Protein AF-A0A5C2HC82-F1 (afdb_monomer_lite)

pLDDT: mean 79.95, std 16.28, range [21.27, 97.19]

Secondary structure (DSSP, 8-state):
--------SS-----B-TTSPBPPHHHHHHHHHHGGGGT--GGGEEEEEE--SSSSEEEEEEESS---SS-EEEEETTEEEEEEEEE----SS------HHHHHHHHHHTT-HHHHHHHHHHEEE-SSBEEE-S-TTS--SS-TTSHHHHHHHHHHHTHHHHHHHHHHTT-B-HHHHHHHSS-HHHHHHHHTT--HHHHHHHHT--HHHHHHHHHH----HHHHHHHHHHHHHHHHHHHHHHHHHHHHHHHHH--

Radius of gyration: 23.59 Å; chains: 1; bounding box: 46×56×66 Å

Sequence (255 aa):
MIQVGKLYNKIPYLVRDKDNNYKDLNYIETVINELSKKGINKKDIINIFSNNRDNLLHFHLVIKSHIPKESLQINFKNELVEFTFEEYKESKTKTKYINSFMFIETFKHLDEESLVNAFEKIIGCNGKNLFISIKKDNLKLFDPSNKQYLYRKTLLEKREIIEDVAQSFDIDTAQLFEDLNPNLIKSVCKDLNSTYKILAFELGYKPDTINKAASTGKISEQLKKAIELYLENLRLKEELKNFNLIKESLQNISV

Foldseek 3Di:
DPDPDDDAPDDDEFWAALVRDTDDSVLVVVVVVVCVVVVADSVQWHDWYYDSPHSAREIETEGADDADPDWDWDQDPNGIYIYHYDYPDPDPDPPPQDWLVLVLVVCVVVVNVLQNVLSVPFWIDRSAEIAGPDDPVPQQCLQLVDVNVSSLVSCVVCVVVVVVVCVVSNYHYPRVVCVSDDLLLVSNCVNVVHDLCVVCVLLVHDSVLSVVCSVVSDDDPVRVVSSVVSSVVVNVVVVVVVVVVVVVVVVVVVD

Organism: NCBI:txid1080223

Structure (mmCIF, N/CA/C/O backbone):
data_AF-A0A5C2HC82-F1
#
_entry.id   AF-A0A5C2HC82-F1
#
loop_
_atom_site.group_PDB
_atom_site.id
_atom_site.type_symbol
_atom_site.label_atom_id
_atom_site.label_alt_id
_atom_site.label_comp_id
_atom_site.label_asym_id
_atom_site.label_entity_id
_atom_site.label_seq_id
_atom_site.pdbx_PDB_ins_code
_atom_site.Cartn_x
_atom_site.Cartn_y
_atom_site.Cartn_z
_atom_site.occupancy
_atom_site.B_iso_or_equiv
_atom_site.auth_seq_id
_atom_site.auth_comp_id
_atom_site.auth_asym_id
_atom_site.auth_atom_id
_atom_site.pdbx_PDB_model_num
ATOM 1 N N . MET A 1 1 ? -14.060 -21.509 12.625 1.00 33.88 1 MET A N 1
ATOM 2 C CA . MET A 1 1 ? -13.352 -21.617 13.925 1.00 33.88 1 MET A CA 1
ATOM 3 C C . MET A 1 1 ? -11.893 -21.874 13.586 1.00 33.88 1 MET A C 1
ATOM 5 O O . MET A 1 1 ? -11.642 -22.821 12.867 1.00 33.88 1 MET A O 1
ATOM 9 N N . ILE A 1 2 ? -10.943 -20.998 13.901 1.00 21.27 2 ILE A N 1
ATOM 10 C CA . ILE A 1 2 ? -10.541 -20.664 15.270 1.00 21.27 2 ILE A CA 1
ATOM 11 C C . ILE A 1 2 ? -10.698 -19.164 15.547 1.00 21.27 2 ILE A C 1
ATOM 13 O O . ILE A 1 2 ? -10.104 -18.305 14.908 1.00 21.27 2 ILE A O 1
ATOM 17 N N . GLN A 1 3 ? -11.555 -18.902 16.526 1.00 35.06 3 GLN A N 1
ATOM 18 C CA . GLN A 1 3 ? -11.779 -17.632 17.191 1.00 35.06 3 GLN A CA 1
ATOM 19 C C . GLN A 1 3 ? -10.892 -17.626 18.441 1.00 35.06 3 GLN A C 1
ATOM 21 O O . GLN A 1 3 ? -11.029 -18.526 19.266 1.00 35.06 3 GLN A O 1
ATOM 26 N N . VAL A 1 4 ? -10.021 -16.628 18.598 1.00 23.06 4 VAL A N 1
ATOM 27 C CA . VAL A 1 4 ? -9.306 -16.341 19.856 1.00 23.06 4 VAL A CA 1
ATOM 28 C C . VAL A 1 4 ? -9.150 -14.817 19.939 1.00 23.06 4 VAL A C 1
ATOM 30 O O . VAL A 1 4 ? -8.446 -14.247 19.124 1.00 23.06 4 VAL A O 1
ATOM 33 N N . GLY A 1 5 ? -9.832 -14.055 20.788 1.00 25.98 5 GLY A N 1
ATOM 34 C CA . GLY A 1 5 ? -10.871 -14.371 21.752 1.00 25.98 5 GLY A CA 1
ATOM 35 C C . GLY A 1 5 ? -11.962 -13.291 21.758 1.00 25.98 5 GLY A C 1
ATOM 36 O O . GLY A 1 5 ? -11.834 -12.213 21.183 1.00 25.98 5 GLY A O 1
ATOM 37 N N . LYS A 1 6 ? -13.080 -13.614 22.410 1.00 35.31 6 LYS A N 1
ATOM 38 C CA . LYS A 1 6 ? -14.133 -12.663 22.773 1.00 35.31 6 LYS A CA 1
ATOM 39 C C . LYS A 1 6 ? -13.697 -11.940 24.038 1.00 35.31 6 LYS A C 1
ATOM 41 O O . LYS A 1 6 ? -13.867 -12.488 25.119 1.00 35.31 6 LYS A O 1
ATOM 46 N N . LEU A 1 7 ? -13.182 -10.728 23.907 1.00 35.97 7 LEU A N 1
ATOM 47 C CA . LEU A 1 7 ? -13.359 -9.630 24.857 1.00 35.97 7 LEU A CA 1
ATOM 48 C C . LEU A 1 7 ? -12.857 -8.371 24.148 1.00 35.97 7 LEU A C 1
ATOM 50 O O . LEU A 1 7 ? -11.863 -8.439 23.444 1.00 35.97 7 LEU A O 1
ATOM 54 N N . TYR A 1 8 ? -13.575 -7.264 24.324 1.00 42.12 8 TYR A N 1
ATOM 55 C CA . TYR A 1 8 ? -13.438 -5.992 23.603 1.00 42.12 8 TYR A CA 1
ATOM 56 C C . TYR A 1 8 ? -14.083 -5.993 22.212 1.00 42.12 8 TYR A C 1
ATOM 58 O O . TYR A 1 8 ? -13.488 -6.309 21.184 1.00 42.12 8 TYR A O 1
ATOM 66 N N . ASN A 1 9 ? -15.349 -5.577 22.171 1.00 40.50 9 ASN A N 1
ATOM 67 C CA . ASN A 1 9 ? -15.915 -5.035 20.945 1.00 40.50 9 ASN A CA 1
ATOM 68 C C . ASN A 1 9 ? -15.074 -3.809 20.546 1.00 40.50 9 ASN A C 1
ATOM 70 O O . ASN A 1 9 ? -15.306 -2.739 21.099 1.00 40.50 9 ASN A O 1
ATOM 74 N N . LYS A 1 10 ? -14.177 -3.992 19.564 1.00 43.94 10 LYS A N 1
ATOM 75 C CA . LYS A 1 10 ? -13.363 -3.012 18.809 1.00 43.94 10 LYS A CA 1
ATOM 76 C C . LYS A 1 10 ? -11.850 -2.970 19.134 1.00 43.94 10 LYS A C 1
ATOM 78 O O . LYS A 1 10 ? -11.422 -2.376 20.115 1.00 43.94 10 LYS A O 1
ATOM 83 N N . ILE A 1 11 ? -11.105 -3.433 18.117 1.00 46.97 11 ILE A N 1
ATOM 84 C CA . ILE A 1 11 ? -9.723 -3.117 17.688 1.00 46.97 11 ILE A CA 1
ATOM 85 C C . ILE A 1 11 ? -8.583 -3.940 18.333 1.00 46.97 11 ILE A C 1
ATOM 87 O O . ILE A 1 11 ? -8.491 -3.999 19.555 1.00 46.97 11 ILE A O 1
ATOM 91 N N . PRO A 1 12 ? -7.665 -4.516 17.520 1.00 44.47 12 PRO A N 1
ATOM 92 C CA . PRO A 1 12 ? -6.391 -5.049 17.997 1.00 44.47 12 PRO A CA 1
ATOM 93 C C . PRO A 1 12 ? -5.450 -3.911 18.413 1.00 44.47 12 PRO A C 1
ATOM 95 O O . PRO A 1 12 ? -5.123 -3.020 17.627 1.00 44.47 12 PRO A O 1
ATOM 98 N N . TYR A 1 13 ? -5.002 -3.943 19.661 1.00 54.50 13 TYR A N 1
ATOM 99 C CA . TYR A 1 13 ? -4.056 -2.975 20.203 1.00 54.50 13 TYR A CA 1
ATOM 100 C C . TYR A 1 13 ? -2.661 -3.257 19.631 1.00 54.50 13 TYR A C 1
ATOM 102 O O . TYR A 1 13 ? -2.105 -4.327 19.849 1.00 54.50 13 TYR A O 1
ATOM 110 N N . LEU A 1 14 ? -2.090 -2.311 18.882 1.00 54.22 14 LEU A N 1
ATOM 111 C CA . LEU A 1 14 ? -0.688 -2.355 18.460 1.00 54.22 14 LEU A CA 1
ATOM 112 C C . LEU A 1 14 ? 0.106 -1.397 19.345 1.00 54.22 14 LEU A C 1
ATOM 114 O O . LEU A 1 14 ? 0.035 -0.183 19.162 1.00 54.22 14 LEU A O 1
ATOM 118 N N . VAL A 1 15 ? 0.834 -1.932 20.321 1.00 60.47 15 VAL A N 1
ATOM 119 C CA . VAL A 1 15 ? 1.592 -1.143 21.306 1.00 60.47 15 VAL A CA 1
ATOM 120 C C . VAL A 1 15 ? 3.073 -1.340 21.042 1.00 60.47 15 VAL A C 1
ATOM 122 O O . VAL A 1 15 ? 3.492 -2.469 20.791 1.00 60.47 15 VAL A O 1
ATOM 125 N N . ARG A 1 16 ? 3.860 -0.265 21.086 1.00 58.69 16 ARG A N 1
ATOM 126 C CA . ARG A 1 16 ? 5.316 -0.333 20.946 1.00 58.69 16 ARG A CA 1
ATOM 127 C C . ARG A 1 16 ? 6.010 -0.192 22.294 1.00 58.69 16 ARG A C 1
ATOM 129 O O . ARG A 1 16 ? 5.509 0.502 23.173 1.00 58.69 16 ARG A O 1
ATOM 136 N N . ASP A 1 17 ? 7.154 -0.846 22.448 1.00 61.53 17 ASP A N 1
ATOM 137 C CA . ASP A 1 17 ? 8.069 -0.567 23.554 1.00 61.53 17 ASP A CA 1
ATOM 138 C C . ASP A 1 17 ? 8.952 0.659 23.295 1.00 61.53 17 ASP A C 1
ATOM 140 O O . ASP A 1 17 ? 8.901 1.291 22.237 1.00 61.53 17 ASP A O 1
ATOM 144 N N . LYS A 1 18 ? 9.788 0.976 24.290 1.00 60.38 18 LYS A N 1
ATOM 145 C CA . LYS A 1 18 ? 10.809 2.031 24.236 1.00 60.38 18 LYS A CA 1
ATOM 146 C C . LYS A 1 18 ? 11.771 1.896 23.049 1.00 60.38 18 LYS A C 1
ATOM 148 O O . LYS A 1 18 ? 12.330 2.895 22.605 1.00 60.38 18 LYS A O 1
ATOM 153 N N . ASP A 1 19 ? 11.928 0.682 22.525 1.00 63.81 19 ASP A N 1
ATOM 154 C CA . ASP A 1 19 ? 12.799 0.348 21.400 1.00 63.81 19 ASP A CA 1
ATOM 155 C C . ASP A 1 19 ? 12.021 0.343 20.064 1.00 63.81 19 ASP A C 1
ATOM 157 O O . ASP A 1 19 ? 12.553 -0.043 19.025 1.00 63.81 19 ASP A O 1
ATOM 161 N N . ASN A 1 20 ? 10.770 0.829 20.070 1.00 60.12 20 ASN A N 1
ATOM 162 C CA . ASN A 1 20 ? 9.842 0.899 18.940 1.00 60.12 20 ASN A CA 1
ATOM 163 C C . ASN A 1 20 ? 9.379 -0.457 18.372 1.00 60.12 20 ASN A C 1
ATOM 165 O O . ASN A 1 20 ? 8.783 -0.491 17.288 1.00 60.12 20 ASN A O 1
ATOM 169 N N . ASN A 1 21 ? 9.573 -1.561 19.096 1.00 63.22 21 ASN A N 1
ATOM 170 C CA . ASN A 1 21 ? 9.100 -2.880 18.682 1.00 63.22 21 ASN A CA 1
ATOM 171 C C . ASN A 1 21 ? 7.654 -3.101 19.118 1.00 63.22 21 ASN A C 1
ATOM 173 O O . ASN A 1 21 ? 7.274 -2.775 20.241 1.00 63.22 21 ASN A O 1
ATOM 177 N N . TYR A 1 22 ? 6.841 -3.684 18.238 1.00 64.31 22 TYR A N 1
ATOM 178 C CA . TYR A 1 22 ? 5.470 -4.047 18.581 1.00 64.31 22 TYR A CA 1
ATOM 179 C C . TYR A 1 22 ? 5.442 -5.197 19.589 1.00 64.31 22 TYR A C 1
ATOM 181 O O . TYR A 1 22 ? 6.088 -6.225 19.385 1.00 64.31 22 TYR A O 1
ATOM 189 N N . LYS A 1 23 ? 4.643 -5.040 20.644 1.00 71.25 23 LYS A N 1
ATOM 190 C CA . LYS A 1 23 ? 4.310 -6.121 21.568 1.00 71.25 23 LYS A CA 1
ATOM 191 C C . LYS A 1 23 ? 3.246 -7.025 20.960 1.00 71.25 23 LYS A C 1
ATOM 193 O O . LYS A 1 23 ? 2.313 -6.557 20.306 1.00 71.25 23 LYS A O 1
ATOM 198 N N . ASP A 1 24 ? 3.394 -8.323 21.189 1.00 70.62 24 ASP A N 1
ATOM 199 C CA . ASP A 1 24 ? 2.404 -9.308 20.779 1.00 70.62 24 ASP A CA 1
ATOM 200 C C . ASP A 1 24 ? 1.104 -9.189 21.597 1.00 70.62 24 ASP A C 1
ATOM 202 O O . ASP A 1 24 ? 1.057 -8.590 22.676 1.00 70.62 24 ASP A O 1
ATOM 206 N N . LEU A 1 25 ? 0.026 -9.776 21.074 1.00 64.50 25 LEU A N 1
ATOM 207 C CA . LEU A 1 25 ? -1.294 -9.716 21.703 1.00 64.50 25 LEU A CA 1
ATOM 208 C C . LEU A 1 25 ? -1.318 -10.375 23.087 1.00 64.50 25 LEU A C 1
ATOM 210 O O . LEU A 1 25 ? -1.969 -9.847 23.983 1.00 64.50 25 LEU A O 1
ATOM 214 N N . ASN A 1 26 ? -0.583 -11.473 23.296 1.00 72.69 26 ASN A N 1
ATOM 215 C CA . ASN A 1 26 ? -0.555 -12.161 24.591 1.00 72.69 26 ASN A CA 1
ATOM 216 C C . ASN A 1 26 ? 0.089 -11.275 25.662 1.00 72.69 26 ASN A C 1
ATOM 218 O O . ASN A 1 26 ? -0.387 -11.225 26.799 1.00 72.69 26 ASN A O 1
ATOM 222 N N . TYR A 1 27 ? 1.156 -10.554 25.310 1.00 79.81 27 TYR A N 1
ATOM 223 C CA . TYR A 1 27 ? 1.774 -9.562 26.180 1.00 79.81 27 TYR A CA 1
ATOM 224 C C . TYR A 1 27 ? 0.752 -8.499 26.581 1.00 79.81 27 TYR A C 1
ATOM 226 O O . TYR A 1 27 ? 0.559 -8.256 27.773 1.00 79.81 27 TYR A O 1
ATOM 234 N N . ILE A 1 28 ? 0.064 -7.910 25.599 1.00 75.81 28 ILE A N 1
ATOM 235 C CA . ILE A 1 28 ? -0.913 -6.845 25.840 1.00 75.81 28 ILE A CA 1
ATOM 236 C C . ILE A 1 28 ? -2.064 -7.355 26.711 1.00 75.81 28 ILE A C 1
ATOM 238 O O . ILE A 1 28 ? -2.411 -6.717 27.699 1.00 75.81 28 ILE A O 1
ATOM 242 N N . GLU A 1 29 ? -2.620 -8.528 26.413 1.00 74.06 29 GLU A N 1
ATOM 243 C CA . GLU A 1 29 ? -3.685 -9.124 27.220 1.00 74.06 29 GLU A CA 1
ATOM 244 C C . GLU A 1 29 ? -3.247 -9.378 28.660 1.00 74.06 29 GLU A C 1
ATOM 246 O O . GLU A 1 29 ? -4.001 -9.099 29.592 1.00 74.06 29 GLU A O 1
ATOM 251 N N . THR A 1 30 ? -2.023 -9.869 28.859 1.00 81.50 30 THR A N 1
ATOM 252 C CA . THR A 1 30 ? -1.494 -10.118 30.204 1.00 81.50 30 THR A CA 1
ATOM 253 C C . THR A 1 30 ? -1.350 -8.809 30.973 1.00 81.50 30 THR A C 1
ATOM 255 O O . THR A 1 30 ? -1.802 -8.718 32.111 1.00 81.50 30 THR A O 1
ATOM 258 N N . VAL A 1 31 ? -0.804 -7.775 30.330 1.00 82.88 31 VAL A N 1
ATOM 259 C CA . VAL A 1 31 ? -0.672 -6.425 30.892 1.00 82.88 31 VAL A CA 1
ATOM 260 C C . VAL A 1 31 ? -2.031 -5.828 31.267 1.00 82.88 31 VAL A C 1
ATOM 262 O O . VAL A 1 31 ? -2.182 -5.275 32.353 1.00 82.88 31 VAL A O 1
ATOM 265 N N . ILE A 1 32 ? -3.049 -5.978 30.418 1.00 79.12 32 ILE A N 1
ATOM 266 C CA . ILE A 1 32 ? -4.400 -5.488 30.713 1.00 79.12 32 ILE A CA 1
ATOM 267 C C . ILE A 1 32 ? -5.070 -6.302 31.827 1.00 79.12 32 ILE A C 1
ATOM 269 O O . ILE A 1 32 ? -5.773 -5.735 32.662 1.00 79.12 32 ILE A O 1
ATOM 273 N N . ASN A 1 33 ? -4.833 -7.612 31.905 1.00 81.75 33 ASN A N 1
ATOM 274 C CA . ASN A 1 33 ? -5.352 -8.436 33.000 1.00 81.75 33 ASN A CA 1
ATOM 275 C C . ASN A 1 33 ? -4.736 -8.043 34.359 1.00 81.75 33 ASN A C 1
ATOM 277 O O . ASN A 1 33 ? -5.417 -8.122 35.382 1.00 81.75 33 ASN A O 1
ATOM 281 N N . GLU A 1 34 ? -3.492 -7.550 34.389 1.00 84.00 34 GLU A N 1
ATOM 282 C CA . GLU A 1 34 ? -2.869 -7.025 35.613 1.00 84.00 34 GLU A CA 1
ATOM 283 C C . GLU A 1 34 ? -3.609 -5.800 36.181 1.00 84.00 34 GLU A C 1
ATOM 285 O O . GLU A 1 34 ? -3.607 -5.593 37.396 1.00 84.00 34 GLU A O 1
ATOM 290 N N . LEU A 1 35 ? -4.331 -5.033 35.352 1.00 79.81 35 LEU A N 1
ATOM 291 C CA . LEU A 1 35 ? -5.141 -3.898 35.816 1.00 79.81 35 LEU A CA 1
ATOM 292 C C . LEU A 1 35 ? -6.277 -4.313 36.755 1.00 79.81 35 LEU A C 1
ATOM 294 O O . LEU A 1 35 ? -6.675 -3.531 37.621 1.00 79.81 35 LEU A O 1
ATOM 298 N N . SER A 1 36 ? -6.750 -5.559 36.659 1.00 79.19 36 SER A N 1
ATOM 299 C CA . SER A 1 36 ? -7.745 -6.087 37.600 1.00 79.19 36 SER A CA 1
ATOM 300 C C . SER A 1 36 ? -7.208 -6.125 39.034 1.00 79.19 36 SER A C 1
ATOM 302 O O . SER A 1 36 ? -7.962 -5.877 39.972 1.00 79.19 36 SER A O 1
ATOM 304 N N . LYS A 1 37 ? -5.891 -6.310 39.229 1.00 81.69 37 LYS A N 1
ATOM 305 C CA . LYS A 1 37 ? -5.251 -6.222 40.558 1.00 81.69 37 LYS A CA 1
ATOM 306 C C . LYS A 1 37 ? -5.221 -4.795 41.113 1.00 81.69 37 LYS A C 1
ATOM 308 O O . LYS A 1 37 ? -5.010 -4.605 42.306 1.00 81.69 37 LYS A O 1
ATOM 313 N N . LYS A 1 38 ? -5.414 -3.791 40.255 1.00 78.44 38 LYS A N 1
ATOM 314 C CA . LYS A 1 38 ? -5.475 -2.365 40.602 1.00 78.44 38 LYS A CA 1
ATOM 315 C C . LYS A 1 38 ? -6.916 -1.849 40.699 1.00 78.44 38 LYS A C 1
ATOM 317 O O . LYS A 1 38 ? -7.122 -0.645 40.783 1.00 78.44 38 LYS A O 1
ATOM 322 N N . GLY A 1 39 ? -7.903 -2.751 40.711 1.00 78.19 39 GLY A N 1
ATOM 323 C CA . GLY A 1 39 ? -9.318 -2.415 40.875 1.00 78.19 39 GLY A CA 1
ATOM 324 C C . GLY A 1 39 ? -10.036 -2.002 39.588 1.00 78.19 39 GLY A C 1
ATOM 325 O O . GLY A 1 39 ? -11.201 -1.623 39.651 1.00 78.19 39 GLY A O 1
ATOM 326 N N . ILE A 1 40 ? -9.382 -2.095 38.426 1.00 80.44 40 ILE A N 1
ATOM 327 C CA . ILE A 1 40 ? -9.999 -1.795 37.129 1.00 80.44 40 ILE A CA 1
ATOM 328 C C . ILE A 1 40 ? -10.499 -3.105 36.527 1.00 80.44 40 ILE A C 1
A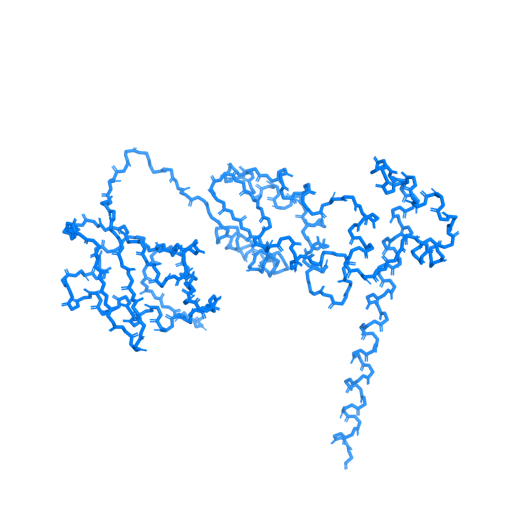TOM 330 O O . ILE A 1 40 ? -9.719 -3.926 36.034 1.00 80.44 40 ILE A O 1
ATOM 334 N N . ASN A 1 41 ? -11.814 -3.318 36.570 1.00 78.88 41 ASN A N 1
ATOM 335 C CA . ASN A 1 41 ? -12.395 -4.534 36.021 1.00 78.88 41 ASN A CA 1
ATOM 336 C C . ASN A 1 41 ? -12.434 -4.479 34.499 1.00 78.88 41 ASN A C 1
ATOM 338 O O . ASN A 1 41 ? -12.843 -3.496 33.884 1.00 78.88 41 ASN A O 1
ATOM 342 N N . LYS A 1 42 ? -12.137 -5.622 33.880 1.00 70.06 42 LYS A N 1
ATOM 343 C CA . LYS A 1 42 ? -12.186 -5.800 32.426 1.00 70.06 42 LYS A CA 1
ATOM 344 C C . LYS A 1 42 ? -13.526 -5.396 31.794 1.00 70.06 42 LYS A C 1
ATOM 346 O O . LYS A 1 42 ? -13.552 -4.938 30.659 1.00 70.06 42 LYS A O 1
ATOM 351 N N . LYS A 1 43 ? -14.632 -5.574 32.524 1.00 74.00 43 LYS A N 1
ATOM 352 C CA . LYS A 1 43 ? -15.999 -5.252 32.072 1.00 74.00 43 LYS A CA 1
ATOM 353 C C . LYS A 1 43 ? -16.260 -3.749 31.952 1.00 74.00 43 LYS A C 1
ATOM 355 O O . LYS A 1 43 ? -17.155 -3.355 31.206 1.00 74.00 43 LYS A O 1
ATOM 360 N N . ASP A 1 44 ? -15.479 -2.945 32.666 1.00 76.56 44 ASP A N 1
ATOM 361 C CA . ASP A 1 44 ? -15.638 -1.496 32.711 1.00 76.56 44 ASP A CA 1
ATOM 362 C C . ASP A 1 44 ? -14.824 -0.812 31.607 1.00 76.56 44 ASP A C 1
ATOM 364 O O . ASP A 1 44 ? -15.088 0.343 31.291 1.00 76.56 44 ASP A O 1
ATOM 368 N N . ILE A 1 45 ? -13.885 -1.526 30.977 1.00 76.00 45 ILE A N 1
ATOM 369 C CA . ILE A 1 45 ? -13.064 -1.036 29.867 1.00 76.00 45 ILE A CA 1
ATOM 370 C C . ILE A 1 45 ? -13.853 -1.107 28.557 1.00 76.00 45 ILE A C 1
ATOM 372 O O . ILE A 1 45 ? -14.279 -2.177 28.118 1.00 76.00 45 ILE A O 1
ATOM 376 N N . ILE A 1 46 ? -14.020 0.050 27.921 1.00 70.75 46 ILE A N 1
ATOM 377 C CA . ILE A 1 46 ? -14.761 0.233 26.669 1.00 70.75 46 ILE A CA 1
ATOM 378 C C . ILE A 1 46 ? -13.833 0.269 25.475 1.00 70.75 46 ILE A C 1
ATOM 380 O O . ILE A 1 46 ? -14.053 -0.474 24.525 1.00 70.75 46 ILE A O 1
ATOM 384 N N . ASN A 1 47 ? -12.794 1.097 25.542 1.00 68.56 47 ASN A N 1
ATOM 385 C CA . ASN A 1 47 ? -11.765 1.175 24.515 1.00 68.56 47 ASN A CA 1
ATOM 386 C C . ASN A 1 47 ? -10.389 1.180 25.177 1.00 68.56 47 ASN A C 1
ATOM 388 O O . ASN A 1 47 ? -10.234 1.648 26.304 1.00 68.56 47 ASN A O 1
ATOM 392 N N . ILE A 1 48 ? -9.395 0.698 24.443 1.00 68.75 48 ILE A N 1
ATOM 393 C CA . ILE A 1 48 ? -7.982 0.809 24.796 1.00 68.75 48 ILE A CA 1
ATOM 394 C C . ILE A 1 48 ? -7.302 1.385 23.556 1.00 68.75 48 ILE A C 1
ATOM 396 O O . ILE A 1 48 ? -7.529 0.932 22.434 1.00 68.75 48 ILE A O 1
ATOM 400 N N . PHE A 1 49 ? -6.491 2.408 23.744 1.00 67.69 49 PHE A N 1
ATOM 401 C CA . PHE A 1 49 ? -5.684 3.015 22.703 1.00 67.69 49 PHE A CA 1
ATOM 402 C C . PHE A 1 49 ? -4.222 2.911 23.108 1.00 67.69 49 PHE A C 1
ATOM 404 O O . PHE A 1 49 ? -3.897 2.914 24.292 1.00 67.69 49 PHE A O 1
ATOM 411 N N . SER A 1 50 ? -3.334 2.826 22.128 1.00 65.12 50 SER A N 1
ATOM 412 C CA . SER A 1 50 ? -1.900 2.975 22.346 1.00 65.12 50 SER A CA 1
ATOM 413 C C . SER A 1 50 ? -1.454 4.301 21.746 1.00 65.12 50 SER A C 1
ATOM 415 O O . SER A 1 50 ? -1.801 4.633 20.608 1.00 65.12 50 SER A O 1
ATOM 417 N N . ASN A 1 51 ? -0.699 5.084 22.514 1.00 53.22 51 ASN A N 1
ATOM 418 C CA . ASN A 1 51 ? -0.070 6.285 21.983 1.00 53.22 51 ASN A CA 1
ATOM 419 C C . ASN A 1 51 ? 1.355 5.936 21.548 1.00 53.22 51 ASN A C 1
ATOM 421 O O . ASN A 1 51 ? 2.210 5.655 22.376 1.00 53.22 51 ASN A O 1
ATOM 425 N N . ASN A 1 52 ? 1.606 5.951 20.239 1.00 51.34 52 ASN A N 1
ATOM 426 C CA . ASN A 1 52 ? 2.913 5.627 19.656 1.00 51.34 52 ASN A CA 1
ATOM 427 C C . ASN A 1 52 ? 3.848 6.853 19.541 1.00 51.34 52 ASN A C 1
ATOM 429 O O . ASN A 1 52 ? 4.788 6.812 18.744 1.00 51.34 52 ASN A O 1
ATOM 433 N N . ARG A 1 53 ? 3.547 7.977 20.214 1.00 41.75 53 ARG A N 1
ATOM 434 C CA . ARG A 1 53 ? 4.299 9.238 20.048 1.00 41.75 53 ARG A CA 1
ATOM 435 C C . ARG A 1 53 ? 5.484 9.418 20.988 1.00 41.75 53 ARG A C 1
ATOM 437 O O . ARG A 1 53 ? 6.411 10.121 20.603 1.00 41.75 53 ARG A O 1
ATOM 444 N N . ASP A 1 54 ? 5.497 8.749 22.129 1.00 45.47 54 ASP A N 1
ATOM 445 C CA . ASP A 1 54 ? 6.552 8.883 23.130 1.00 45.47 54 ASP A CA 1
ATOM 446 C C . ASP A 1 54 ? 7.211 7.509 23.305 1.00 45.47 54 ASP A C 1
ATOM 448 O O . ASP A 1 54 ? 6.527 6.497 23.189 1.00 45.47 54 ASP A O 1
ATOM 452 N N . ASN A 1 55 ? 8.531 7.431 23.517 1.00 50.41 55 ASN A N 1
ATOM 453 C CA . ASN A 1 55 ? 9.297 6.173 23.655 1.00 50.41 55 ASN A CA 1
ATOM 454 C C . ASN A 1 55 ? 8.959 5.404 24.963 1.00 50.41 55 ASN A C 1
ATOM 456 O O . ASN A 1 55 ? 9.846 4.923 25.669 1.00 50.41 55 ASN A O 1
ATOM 460 N N . LEU A 1 56 ? 7.679 5.332 25.321 1.00 57.88 56 LEU A N 1
ATOM 461 C CA . LEU A 1 56 ? 7.111 4.780 26.539 1.00 57.88 56 LEU A CA 1
ATOM 462 C C . LEU A 1 56 ? 5.956 3.847 26.167 1.00 57.88 56 LEU A C 1
ATOM 464 O O . LEU A 1 56 ? 5.160 4.130 25.273 1.00 57.88 56 LEU A O 1
ATOM 468 N N . LEU A 1 57 ? 5.859 2.724 26.876 1.00 68.44 57 LEU A N 1
ATOM 469 C CA . LEU A 1 57 ? 4.804 1.741 26.670 1.00 68.44 57 LEU A CA 1
ATOM 470 C C . LEU A 1 57 ? 3.514 2.279 27.310 1.00 68.44 57 LEU A C 1
ATOM 472 O O . LEU A 1 57 ? 3.289 2.116 28.508 1.00 68.44 57 LEU A O 1
ATOM 476 N N . HIS A 1 58 ? 2.710 2.983 26.511 1.00 73.69 58 HIS A N 1
ATOM 477 C CA . HIS A 1 58 ? 1.575 3.772 26.989 1.00 73.69 58 HIS A CA 1
ATOM 478 C C . HIS A 1 58 ? 0.233 3.252 26.466 1.00 73.69 58 HIS A C 1
ATOM 480 O O . HIS A 1 58 ? 0.019 3.113 25.256 1.00 73.69 58 HIS A O 1
ATOM 486 N N . PHE A 1 59 ? -0.705 3.061 27.390 1.00 77.69 59 PHE A N 1
ATOM 487 C CA . PHE A 1 59 ? -2.097 2.724 27.128 1.00 77.69 59 PHE A CA 1
ATOM 488 C C . PHE A 1 59 ? -3.020 3.854 27.581 1.00 77.69 59 PHE A C 1
ATOM 490 O O . PHE A 1 59 ? -2.888 4.389 28.675 1.00 77.69 59 PHE A O 1
ATOM 497 N N . HIS A 1 60 ? -4.021 4.164 26.772 1.00 75.38 60 HIS A N 1
ATOM 498 C CA . HIS A 1 60 ? -5.099 5.072 27.127 1.00 75.38 60 HIS A CA 1
ATOM 499 C C . HIS A 1 60 ? -6.417 4.297 27.152 1.00 75.38 60 HIS A C 1
ATOM 501 O O . HIS A 1 60 ? -6.826 3.737 26.135 1.00 75.38 60 HIS A O 1
ATOM 507 N N . LEU A 1 61 ? -7.061 4.203 28.315 1.00 78.00 61 LEU A N 1
ATOM 508 C CA . LEU A 1 61 ? -8.272 3.409 28.521 1.00 78.00 61 LEU A CA 1
ATOM 509 C C . LEU A 1 61 ? -9.497 4.311 28.641 1.00 78.00 61 LEU A C 1
ATOM 511 O O . LEU A 1 61 ? -9.524 5.215 29.469 1.00 78.00 61 LEU A O 1
ATOM 515 N N . VAL A 1 62 ? -10.556 3.991 27.905 1.00 75.06 62 VAL A N 1
ATOM 516 C CA . VAL A 1 62 ? -11.878 4.595 28.107 1.00 75.06 62 VAL A CA 1
ATOM 517 C C . VAL A 1 62 ? -12.698 3.654 28.975 1.00 75.06 62 VAL A C 1
ATOM 519 O O . VAL A 1 62 ? -12.917 2.507 28.575 1.00 75.06 62 VAL A O 1
ATOM 522 N N . ILE A 1 63 ? -13.155 4.112 30.142 1.00 79.31 63 ILE A N 1
ATOM 523 C CA . ILE A 1 63 ? -13.814 3.266 31.148 1.00 79.31 63 ILE A CA 1
ATOM 524 C C . ILE A 1 63 ? -15.193 3.798 31.565 1.00 79.31 63 ILE A C 1
ATOM 526 O O . ILE A 1 63 ? -15.410 5.003 31.652 1.00 79.31 63 ILE A O 1
ATOM 530 N N . LYS A 1 64 ? -16.146 2.895 31.828 1.00 74.00 64 LYS A N 1
ATOM 531 C CA . LYS A 1 64 ? -17.538 3.216 32.209 1.00 74.00 64 LYS A CA 1
ATOM 532 C C . LYS A 1 64 ? -17.700 3.774 33.619 1.00 74.00 64 LYS A C 1
ATOM 534 O O . LYS A 1 64 ? -18.647 4.512 33.864 1.00 74.00 64 LYS A O 1
ATOM 539 N N . SER A 1 65 ? -16.842 3.378 34.553 1.00 67.94 65 SER A N 1
ATOM 540 C CA . SER A 1 65 ? -17.001 3.706 35.971 1.00 67.94 65 SER A CA 1
ATOM 541 C C . SER A 1 65 ? -15.680 3.578 36.728 1.00 67.94 65 SER A C 1
ATOM 543 O O . SER A 1 65 ? -14.856 2.743 36.372 1.00 67.94 65 SER A O 1
ATOM 545 N N . HIS A 1 66 ? -15.519 4.375 37.795 1.00 67.25 66 HIS A N 1
ATOM 546 C CA . HIS A 1 66 ? -14.348 4.393 38.691 1.00 67.25 66 HIS A CA 1
ATOM 547 C C . HIS A 1 66 ? -13.018 4.737 38.000 1.00 67.25 66 HIS A C 1
ATOM 549 O O . HIS A 1 66 ? -12.125 3.905 37.859 1.00 67.25 66 HIS A O 1
ATOM 555 N N . ILE A 1 67 ? -12.871 6.004 37.608 1.00 69.19 67 ILE A N 1
ATOM 556 C CA . ILE A 1 67 ? -11.626 6.516 37.029 1.00 69.19 67 ILE A CA 1
ATOM 557 C C . ILE A 1 67 ? -10.591 6.751 38.129 1.00 69.19 67 ILE A C 1
ATOM 559 O O . ILE A 1 67 ? -10.872 7.495 39.076 1.00 69.19 67 ILE A O 1
ATOM 563 N N . PRO A 1 68 ? -9.385 6.173 38.011 1.00 72.06 68 PRO A N 1
ATOM 564 C CA . PRO A 1 68 ? -8.251 6.610 38.807 1.00 72.06 68 PRO A CA 1
ATOM 565 C C . PRO A 1 68 ? -7.990 8.099 38.551 1.00 72.06 68 PRO A C 1
ATOM 567 O O . PRO A 1 68 ? -7.886 8.525 37.405 1.00 72.06 68 PRO A O 1
ATOM 570 N N . LYS A 1 69 ? -7.882 8.901 39.617 1.00 65.69 69 LYS A N 1
ATOM 571 C CA . LYS A 1 69 ? -7.648 10.355 39.505 1.00 65.69 69 LYS A CA 1
ATOM 572 C C . LYS A 1 69 ? -6.305 10.706 38.855 1.00 65.69 69 LYS A C 1
ATOM 574 O O . LYS A 1 69 ? -6.124 11.836 38.418 1.00 65.69 69 LYS A O 1
ATOM 579 N N . GLU A 1 70 ? -5.387 9.749 38.811 1.00 74.94 70 GLU A N 1
ATOM 580 C CA . GLU A 1 70 ? -4.030 9.896 38.299 1.00 74.94 70 GLU A CA 1
ATOM 581 C C . GLU A 1 70 ? -3.721 8.777 37.300 1.00 74.94 70 GLU A C 1
ATOM 583 O O . GLU A 1 70 ? -4.346 7.711 37.317 1.00 74.94 70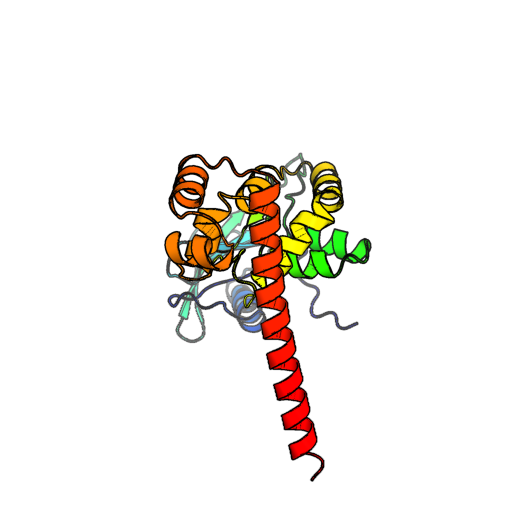 GLU A O 1
ATOM 588 N N . SER A 1 71 ? -2.736 9.020 36.434 1.00 78.56 71 SER A N 1
ATOM 589 C CA . SER A 1 71 ? -2.149 7.987 35.584 1.00 78.56 71 SER A CA 1
ATOM 590 C C . SER A 1 71 ? -1.623 6.837 36.440 1.00 78.56 71 SER A C 1
ATOM 592 O O . SER A 1 71 ? -0.966 7.053 37.459 1.00 78.56 71 SER A O 1
ATOM 594 N N . LEU A 1 72 ? -1.872 5.606 36.009 1.00 82.69 72 LEU A N 1
ATOM 595 C CA . LEU A 1 72 ? -1.390 4.416 36.694 1.00 82.69 72 LEU A CA 1
ATOM 596 C C . LEU A 1 72 ? -0.125 3.924 36.001 1.00 82.69 72 LEU A C 1
ATOM 598 O O . LEU A 1 72 ? -0.121 3.714 34.795 1.00 82.69 72 LEU A O 1
ATOM 602 N N . GLN A 1 73 ? 0.924 3.667 36.771 1.00 83.00 73 GLN A N 1
ATOM 603 C CA . GLN A 1 73 ? 2.126 3.020 36.265 1.00 83.00 73 GLN A CA 1
ATOM 604 C C . GLN A 1 73 ? 2.269 1.634 36.886 1.00 83.00 73 GLN A C 1
ATOM 606 O O . GLN A 1 73 ? 2.131 1.462 38.102 1.00 83.00 73 GLN A O 1
ATOM 611 N N . ILE A 1 74 ? 2.542 0.634 36.051 1.00 85.19 74 ILE A N 1
ATOM 612 C CA . ILE A 1 74 ? 2.891 -0.713 36.502 1.00 85.19 74 ILE A CA 1
ATOM 613 C C . ILE A 1 74 ? 4.252 -1.090 35.933 1.00 85.19 74 ILE A C 1
ATOM 615 O O . ILE A 1 74 ? 4.583 -0.757 34.799 1.00 85.19 74 ILE A O 1
ATOM 619 N N . ASN A 1 75 ? 5.035 -1.815 36.722 1.00 83.00 75 ASN A N 1
ATOM 620 C CA . ASN A 1 75 ? 6.226 -2.473 36.217 1.00 83.00 75 ASN A CA 1
ATOM 621 C C . ASN A 1 75 ? 5.839 -3.895 35.803 1.00 83.00 75 ASN A C 1
ATOM 623 O O . ASN A 1 75 ? 5.453 -4.702 36.651 1.00 83.00 75 ASN A O 1
ATOM 627 N N . PHE A 1 76 ? 5.905 -4.185 34.508 1.00 82.19 76 PHE A N 1
ATOM 628 C CA . PHE A 1 76 ? 5.593 -5.496 33.957 1.00 82.19 76 PHE A CA 1
ATOM 629 C C . PHE A 1 76 ? 6.797 -6.019 33.180 1.00 82.19 76 PHE A C 1
ATOM 631 O O . PHE A 1 76 ? 7.242 -5.394 32.224 1.00 82.19 76 PHE A O 1
ATOM 638 N N . LYS A 1 77 ? 7.345 -7.168 33.597 1.00 82.75 77 LYS A N 1
ATOM 639 C CA . LYS A 1 77 ? 8.540 -7.785 32.983 1.00 82.75 77 LYS A CA 1
ATOM 640 C C . LYS A 1 77 ? 9.723 -6.807 32.806 1.00 82.75 77 LYS A C 1
ATOM 642 O O . LYS A 1 77 ? 10.411 -6.853 31.793 1.00 82.75 77 LYS A O 1
ATOM 647 N N . ASN A 1 78 ? 9.975 -5.957 33.806 1.00 80.12 78 ASN A N 1
ATOM 648 C CA . ASN A 1 78 ? 11.012 -4.911 33.812 1.00 80.12 78 ASN A CA 1
ATOM 649 C C . ASN A 1 78 ? 10.778 -3.755 32.823 1.00 80.12 78 ASN A C 1
ATOM 651 O O . ASN A 1 78 ? 11.701 -2.991 32.536 1.00 80.12 78 ASN A O 1
ATOM 655 N N . GLU A 1 79 ? 9.554 -3.598 32.325 1.00 79.56 79 GLU A N 1
ATOM 656 C CA . GLU A 1 79 ? 9.134 -2.457 31.521 1.00 79.56 79 GLU A CA 1
ATOM 657 C C . GLU A 1 79 ? 8.142 -1.611 32.318 1.00 79.56 79 GLU A C 1
ATOM 659 O O . GLU A 1 79 ? 7.208 -2.127 32.936 1.00 79.56 79 GLU A O 1
ATOM 664 N N . LEU A 1 80 ? 8.356 -0.295 32.314 1.00 80.00 80 LEU A N 1
ATOM 665 C CA . LEU A 1 80 ? 7.401 0.643 32.882 1.00 80.00 80 LEU A CA 1
ATOM 666 C C . LEU A 1 80 ? 6.271 0.843 31.874 1.00 80.00 80 LEU A C 1
ATOM 668 O O . LEU A 1 80 ? 6.501 1.321 30.763 1.00 80.00 80 LEU A O 1
ATOM 672 N N . VAL A 1 81 ? 5.068 0.461 32.279 1.00 82.56 81 VAL A N 1
ATOM 673 C CA . VAL A 1 81 ? 3.855 0.594 31.485 1.00 82.56 81 VAL A CA 1
ATOM 674 C C . VAL A 1 81 ? 2.981 1.658 32.120 1.00 82.56 81 VAL A C 1
ATOM 676 O O . VAL A 1 81 ? 2.642 1.567 33.302 1.00 82.56 81 VAL A O 1
ATOM 679 N N . GLU A 1 82 ? 2.614 2.656 31.331 1.00 81.56 82 GLU A N 1
ATOM 680 C CA . GLU A 1 82 ? 1.768 3.756 31.765 1.00 81.56 82 GLU A CA 1
ATOM 681 C C . GLU A 1 82 ? 0.344 3.587 31.238 1.00 81.56 82 GLU A C 1
ATOM 683 O O . GLU A 1 82 ? 0.127 3.232 30.079 1.00 81.56 82 GLU A O 1
ATOM 688 N N . PHE A 1 83 ? -0.624 3.882 32.098 1.00 81.75 83 PHE A N 1
ATOM 689 C CA . PHE A 1 83 ? -2.036 3.936 31.775 1.00 81.75 83 PHE A CA 1
ATOM 690 C C . PHE A 1 83 ? -2.588 5.317 32.074 1.00 81.75 83 PHE A C 1
ATOM 692 O O . PHE A 1 83 ? -2.479 5.819 33.195 1.00 81.75 83 PHE A O 1
ATOM 699 N N . THR A 1 84 ? -3.258 5.892 31.090 1.00 78.94 84 THR A N 1
ATOM 700 C CA . THR A 1 84 ? -4.139 7.042 31.272 1.00 78.94 84 THR A CA 1
ATOM 701 C C . THR A 1 84 ? -5.587 6.618 31.088 1.00 78.94 84 THR A C 1
ATOM 703 O O . THR A 1 84 ? -5.877 5.600 30.457 1.00 78.94 84 THR A O 1
ATOM 706 N N . PHE A 1 85 ? -6.502 7.382 31.677 1.00 76.88 85 PHE A N 1
ATOM 707 C CA . PHE A 1 85 ? -7.911 7.018 31.750 1.00 76.88 85 PHE A CA 1
ATOM 708 C C . PHE A 1 85 ? -8.790 8.166 31.265 1.00 76.88 85 PHE A C 1
ATOM 710 O O . PHE A 1 85 ? -8.540 9.327 31.583 1.00 76.88 85 PHE A O 1
ATOM 717 N N . GLU A 1 86 ? -9.844 7.824 30.536 1.00 77.56 86 GLU A N 1
ATOM 718 C CA . GLU A 1 86 ? -10.912 8.728 30.125 1.00 77.56 86 GLU A CA 1
ATOM 719 C C . GLU A 1 86 ? -12.270 8.150 30.549 1.00 77.56 86 GLU A C 1
ATOM 721 O O . GLU A 1 86 ? -12.515 6.942 30.468 1.00 77.56 86 GLU A O 1
ATOM 726 N N . GLU A 1 87 ? -13.170 9.023 31.008 1.00 76.75 87 GLU A N 1
ATOM 727 C CA . GLU A 1 87 ? -14.553 8.652 31.300 1.00 76.75 87 GLU A CA 1
ATOM 728 C C . GLU A 1 87 ? -15.307 8.336 30.015 1.00 76.75 87 GLU A C 1
ATOM 730 O O . GLU A 1 87 ? -15.376 9.162 29.102 1.00 76.75 87 GLU A O 1
ATOM 735 N N . TYR A 1 88 ? -15.975 7.187 29.970 1.00 69.00 88 TYR A N 1
ATOM 736 C CA . TYR A 1 88 ? -16.956 6.938 28.930 1.00 69.00 88 TYR A CA 1
ATOM 737 C C . TYR A 1 88 ? -18.174 7.846 29.131 1.00 69.00 88 TYR A C 1
ATOM 739 O O . TYR A 1 88 ? -19.088 7.538 29.896 1.00 69.00 88 TYR A O 1
ATOM 747 N N . LYS A 1 89 ? -18.211 8.961 28.402 1.00 65.69 89 LYS A N 1
ATOM 748 C CA . LYS A 1 89 ? -19.402 9.804 28.292 1.00 65.69 89 LYS A CA 1
ATOM 749 C C . LYS A 1 89 ? -20.284 9.252 27.183 1.00 65.69 89 LYS A C 1
ATOM 751 O O . LYS A 1 89 ? -19.908 9.256 26.013 1.00 65.69 89 LYS A O 1
ATOM 756 N N . GLU A 1 90 ? -21.463 8.766 27.554 1.00 49.06 90 GLU A N 1
ATOM 757 C CA . GLU A 1 90 ? -22.452 8.280 26.597 1.00 49.06 90 GLU A CA 1
ATOM 758 C C . GLU A 1 90 ? -22.950 9.473 25.758 1.00 49.06 90 GLU A C 1
ATOM 760 O O . GLU A 1 90 ? -23.753 10.293 26.206 1.00 49.06 90 GLU A O 1
ATOM 765 N N . SER A 1 91 ? -22.406 9.644 24.548 1.00 45.41 91 SER A N 1
ATOM 766 C CA . SER A 1 91 ? -22.851 10.704 23.648 1.00 45.41 91 SER A CA 1
ATOM 767 C C . SER A 1 91 ? -24.267 10.387 23.159 1.00 45.41 91 SER A C 1
ATOM 769 O O . SER A 1 91 ? -24.542 9.301 22.644 1.00 45.41 91 SER A O 1
ATOM 771 N N . LYS A 1 92 ? -25.180 11.363 23.261 1.00 43.78 92 LYS A N 1
ATOM 772 C CA . LYS A 1 92 ? -26.553 11.273 22.716 1.00 43.78 92 LYS A CA 1
ATOM 773 C C . LYS A 1 92 ? -26.601 11.144 21.184 1.00 43.78 92 LYS A C 1
ATOM 775 O O . LYS A 1 92 ? -27.670 10.981 20.609 1.00 43.78 92 LYS A O 1
ATOM 780 N N . THR A 1 93 ? -25.448 11.158 20.526 1.00 40.12 93 THR A N 1
ATOM 781 C CA . THR A 1 93 ? -25.255 10.825 19.118 1.00 40.12 93 THR A CA 1
ATOM 782 C C . THR A 1 93 ? -24.142 9.781 19.028 1.00 40.12 93 THR A C 1
ATOM 784 O O . THR A 1 93 ? -22.963 10.085 19.204 1.00 40.12 93 THR A O 1
ATOM 787 N N . LYS A 1 94 ? -24.499 8.513 18.789 1.00 40.62 94 LYS A N 1
ATOM 788 C CA . LYS A 1 94 ? -23.530 7.462 18.442 1.00 40.62 94 LYS A CA 1
ATOM 789 C C . LYS A 1 94 ? -22.993 7.733 17.033 1.00 40.62 94 LYS A C 1
ATOM 791 O O . LYS A 1 94 ? -23.425 7.096 16.078 1.00 40.62 94 LYS A O 1
ATOM 796 N N . THR A 1 95 ? -22.043 8.646 16.874 1.00 43.66 95 THR A N 1
ATOM 797 C CA . THR A 1 95 ? -21.198 8.643 15.676 1.00 43.66 95 THR A CA 1
ATOM 798 C C . THR A 1 95 ? -20.297 7.417 15.776 1.00 43.66 95 THR A C 1
ATOM 800 O O . THR A 1 95 ? -19.382 7.336 16.594 1.00 43.66 95 THR A O 1
ATOM 803 N N . LYS A 1 96 ? -20.627 6.378 15.004 1.00 52.91 96 LYS A N 1
ATOM 804 C CA . LYS A 1 96 ? -19.830 5.156 14.899 1.00 52.91 96 LYS A CA 1
ATOM 805 C C . LYS A 1 96 ? -18.461 5.562 14.347 1.00 52.91 96 LYS A C 1
ATOM 807 O O . LYS A 1 96 ? -18.350 5.807 13.159 1.00 52.91 96 LYS A O 1
ATOM 812 N N . TYR A 1 97 ? -17.439 5.654 15.200 1.00 60.19 97 TYR A N 1
ATOM 813 C CA . TYR A 1 97 ? -16.067 5.903 14.745 1.00 60.19 97 TYR A CA 1
ATOM 814 C C . TYR A 1 97 ? -15.663 4.794 13.764 1.00 60.19 97 TYR A C 1
ATOM 816 O O . TYR A 1 97 ? -15.557 3.626 14.167 1.00 60.19 97 TYR A O 1
ATOM 824 N N . ILE A 1 98 ? -15.541 5.158 12.486 1.00 65.81 98 ILE A N 1
ATOM 825 C CA . ILE A 1 98 ? -15.159 4.267 11.391 1.00 65.81 98 ILE A CA 1
ATOM 826 C C . ILE A 1 98 ? -13.635 4.134 11.393 1.00 65.81 98 ILE A C 1
ATOM 828 O O . ILE A 1 98 ? -12.911 5.115 11.531 1.00 65.81 98 ILE A O 1
ATOM 832 N N . ASN A 1 99 ? -13.135 2.910 11.269 1.00 74.50 99 ASN A N 1
ATOM 833 C CA . ASN A 1 99 ? -11.706 2.609 11.243 1.00 74.50 99 ASN A CA 1
ATOM 834 C C . ASN A 1 99 ? -11.396 1.605 10.122 1.00 74.50 99 ASN A C 1
ATOM 836 O O . ASN A 1 99 ? -12.307 1.070 9.490 1.00 74.50 99 ASN A O 1
ATOM 840 N N . SER A 1 100 ? -10.113 1.317 9.886 1.00 74.38 100 SER A N 1
ATOM 841 C CA . SER A 1 100 ? -9.690 0.435 8.788 1.00 74.38 100 SER A CA 1
ATOM 842 C C . SER A 1 100 ? -10.187 -1.003 8.953 1.00 74.38 100 SER A C 1
ATOM 844 O O . SER A 1 100 ? -10.417 -1.684 7.959 1.00 74.38 100 SER A O 1
ATOM 846 N N . PHE A 1 101 ? -10.440 -1.454 10.185 1.00 72.00 101 PHE A N 1
ATOM 847 C CA . PHE A 1 101 ? -11.018 -2.773 10.442 1.00 72.00 101 PHE A CA 1
ATOM 848 C C . PHE A 1 101 ? -12.423 -2.917 9.845 1.00 72.00 101 PHE A C 1
ATOM 850 O O . PHE A 1 101 ? -12.757 -3.971 9.319 1.00 72.00 101 PHE A O 1
ATOM 857 N N . MET A 1 102 ? -13.234 -1.854 9.858 1.00 73.81 102 MET A N 1
ATOM 858 C CA . MET A 1 102 ? -14.558 -1.895 9.230 1.00 73.81 102 MET A CA 1
ATOM 859 C C . MET A 1 102 ? -14.480 -2.096 7.712 1.00 73.81 102 MET A C 1
ATOM 861 O O . MET A 1 102 ? -15.309 -2.813 7.157 1.00 73.81 102 MET A O 1
ATOM 865 N N . PHE A 1 103 ? -13.468 -1.525 7.055 1.00 82.56 103 PHE A N 1
ATOM 866 C CA . PHE A 1 103 ? -13.195 -1.777 5.639 1.00 82.56 103 PHE A CA 1
ATOM 867 C C . PHE A 1 103 ? -12.743 -3.219 5.414 1.00 82.56 103 PHE A C 1
ATOM 869 O O . PHE A 1 103 ? -13.293 -3.897 4.556 1.00 82.56 103 PHE A O 1
ATOM 876 N N . ILE A 1 104 ? -11.808 -3.714 6.231 1.00 76.38 104 ILE A N 1
ATOM 877 C CA . ILE A 1 104 ? -11.309 -5.095 6.153 1.00 76.38 104 ILE A CA 1
ATOM 878 C C . ILE A 1 104 ? -12.453 -6.109 6.269 1.00 76.38 104 ILE A C 1
ATOM 880 O O . ILE A 1 104 ? -12.550 -7.008 5.442 1.00 76.38 104 ILE A O 1
ATOM 884 N N . GLU A 1 105 ? -13.343 -5.961 7.253 1.00 76.19 105 GLU A N 1
ATOM 885 C CA . GLU A 1 105 ? -14.489 -6.867 7.404 1.00 76.19 105 GLU A CA 1
ATOM 886 C C . GLU A 1 105 ? -15.466 -6.753 6.232 1.00 76.19 105 GLU A C 1
ATOM 888 O O . GLU A 1 105 ? -15.969 -7.765 5.752 1.00 76.19 105 GLU A O 1
ATOM 893 N N . THR A 1 106 ? -15.690 -5.542 5.717 1.00 79.00 106 THR A N 1
ATOM 894 C CA . THR A 1 106 ? -16.538 -5.347 4.531 1.00 79.00 106 THR A CA 1
ATOM 895 C C . THR A 1 106 ? -15.946 -6.056 3.316 1.00 79.00 106 THR A C 1
ATOM 897 O O . THR A 1 106 ? -16.655 -6.797 2.646 1.00 79.00 106 THR A O 1
ATOM 900 N N . PHE A 1 107 ? -14.642 -5.924 3.070 1.00 88.94 107 PHE A N 1
ATOM 901 C CA . PHE A 1 107 ? -13.978 -6.626 1.973 1.00 88.94 107 PHE A CA 1
ATOM 902 C C . PHE A 1 107 ? -13.969 -8.144 2.170 1.00 88.94 107 PHE A C 1
ATOM 904 O O . PHE A 1 107 ? -14.166 -8.868 1.203 1.00 88.94 107 PHE A O 1
ATOM 911 N N . LYS A 1 108 ? -13.847 -8.651 3.404 1.00 86.88 108 LYS A N 1
ATOM 912 C CA . LYS A 1 108 ? -14.034 -10.090 3.673 1.00 86.88 108 LYS A CA 1
ATOM 913 C C . LYS A 1 108 ? -15.433 -10.566 3.287 1.00 86.88 108 LYS A C 1
ATOM 915 O O . LYS A 1 108 ? -15.563 -11.647 2.737 1.00 86.88 108 LYS A O 1
ATOM 920 N N . HIS A 1 109 ? -16.471 -9.775 3.561 1.00 88.50 109 HIS A N 1
ATOM 921 C CA . HIS A 1 109 ? -17.846 -10.107 3.172 1.00 88.50 109 HIS A CA 1
ATOM 922 C C . HIS A 1 109 ? -18.104 -10.015 1.664 1.00 88.50 109 HIS A C 1
ATOM 924 O O . HIS A 1 109 ? -19.059 -10.617 1.185 1.00 88.50 109 HIS A O 1
ATOM 930 N N . LEU A 1 110 ? -17.276 -9.265 0.939 1.00 88.75 110 LEU A N 1
ATOM 931 C CA . LEU A 1 110 ? -17.312 -9.153 -0.518 1.00 88.75 110 LEU A CA 1
ATOM 932 C C . LEU A 1 110 ? -16.387 -10.169 -1.212 1.00 88.75 110 LEU A C 1
ATOM 934 O O . LEU A 1 110 ? -16.202 -10.075 -2.420 1.00 88.75 110 LEU A O 1
ATOM 938 N N . ASP A 1 111 ? -15.786 -11.103 -0.464 1.00 93.31 111 ASP A N 1
ATOM 939 C CA . ASP A 1 111 ? -14.783 -12.062 -0.956 1.00 93.31 111 ASP A CA 1
ATOM 940 C C . ASP A 1 111 ? -13.565 -11.385 -1.630 1.00 93.31 111 ASP A C 1
ATOM 942 O O . ASP A 1 111 ? -12.899 -11.921 -2.516 1.00 93.31 111 ASP A O 1
ATOM 946 N N . GLU A 1 112 ? -13.227 -10.182 -1.162 1.00 94.81 112 GLU A N 1
ATOM 947 C CA . GLU A 1 112 ? -12.182 -9.314 -1.699 1.00 94.81 112 GLU A CA 1
ATOM 948 C C . GLU A 1 112 ? -10.826 -9.516 -0.988 1.00 94.81 112 GLU A C 1
ATOM 950 O O . GLU A 1 112 ? -10.240 -8.597 -0.406 1.00 94.81 112 GLU A O 1
ATOM 955 N N . GLU A 1 113 ? -10.291 -10.744 -1.023 1.00 94.38 113 GLU A N 1
ATOM 956 C CA . GLU A 1 113 ? -9.085 -11.136 -0.263 1.00 94.38 113 GLU A CA 1
ATOM 957 C C . GLU A 1 113 ? -7.846 -10.274 -0.562 1.00 94.38 113 GLU A C 1
ATOM 959 O O . GLU A 1 113 ? -7.056 -9.951 0.332 1.00 94.38 113 GLU A O 1
ATOM 964 N N . SER A 1 114 ? -7.668 -9.858 -1.819 1.00 95.44 114 SER A N 1
ATOM 965 C CA . SER A 1 114 ? -6.542 -9.005 -2.212 1.00 95.44 114 SER A CA 1
ATOM 966 C C . SER A 1 114 ? -6.610 -7.627 -1.544 1.00 95.44 114 SER A C 1
ATOM 968 O O . SER A 1 114 ? -5.580 -7.091 -1.126 1.00 95.44 114 SER A O 1
ATOM 970 N N . LEU A 1 115 ? -7.819 -7.065 -1.409 1.00 94.19 115 LEU A N 1
ATOM 971 C CA . LEU A 1 115 ? -8.043 -5.801 -0.707 1.00 94.19 115 LEU A CA 1
ATOM 972 C C . LEU A 1 115 ? -7.867 -5.965 0.793 1.00 94.19 115 LEU A C 1
ATOM 974 O O . LEU A 1 115 ? -7.233 -5.111 1.405 1.00 94.19 115 LEU A O 1
ATOM 978 N N . VAL A 1 116 ? -8.355 -7.066 1.373 1.00 86.25 116 VAL A N 1
ATOM 979 C CA . VAL A 1 116 ? -8.126 -7.397 2.788 1.00 86.25 116 VAL A CA 1
ATOM 980 C C . VAL A 1 116 ? -6.634 -7.359 3.100 1.00 86.25 116 VAL A C 1
ATOM 982 O O . VAL A 1 116 ? -6.210 -6.631 3.996 1.00 86.25 116 VAL A O 1
ATOM 985 N N . ASN A 1 117 ? -5.824 -8.061 2.306 1.00 88.50 117 ASN A N 1
ATOM 986 C CA . ASN A 1 117 ? -4.379 -8.103 2.505 1.00 88.50 117 ASN A CA 1
ATOM 987 C C . ASN A 1 117 ? -3.732 -6.715 2.344 1.00 88.50 117 ASN A C 1
ATOM 989 O O . ASN A 1 117 ? -2.929 -6.303 3.178 1.00 88.50 117 ASN A O 1
ATOM 993 N N . ALA A 1 118 ? -4.101 -5.948 1.312 1.00 89.06 118 ALA A N 1
ATOM 994 C CA . ALA A 1 118 ? -3.574 -4.594 1.134 1.00 89.06 118 ALA A CA 1
ATOM 995 C C . ALA A 1 118 ? -3.953 -3.669 2.309 1.00 89.06 118 ALA A C 1
ATOM 997 O O . ALA A 1 118 ? -3.094 -2.964 2.847 1.00 89.06 118 ALA A O 1
ATOM 998 N N . PHE A 1 119 ? -5.214 -3.702 2.750 1.00 87.50 119 PHE A N 1
ATOM 999 C CA . PHE A 1 119 ? -5.708 -2.855 3.831 1.00 87.50 119 PHE A CA 1
ATOM 1000 C C . PHE A 1 119 ? -5.076 -3.198 5.177 1.00 87.50 119 PHE A C 1
ATOM 1002 O O . PHE A 1 119 ? -4.648 -2.293 5.890 1.00 87.50 119 PHE A O 1
ATOM 1009 N N . GLU A 1 120 ? -4.945 -4.486 5.501 1.00 81.69 120 GLU A N 1
ATOM 1010 C CA . GLU A 1 120 ? -4.279 -4.940 6.725 1.00 81.69 120 GLU A CA 1
ATOM 1011 C C . GLU A 1 120 ? -2.817 -4.492 6.803 1.00 81.69 120 GLU A C 1
ATOM 1013 O O . GLU A 1 120 ? -2.294 -4.262 7.896 1.00 81.69 120 GLU A O 1
ATOM 1018 N N . LYS A 1 121 ? -2.134 -4.391 5.657 1.00 85.25 121 LYS A N 1
ATOM 1019 C CA . LYS A 1 121 ? -0.697 -4.108 5.620 1.00 85.25 121 LYS A CA 1
ATOM 1020 C C . LYS A 1 121 ? -0.367 -2.631 5.518 1.00 85.25 121 LYS A C 1
ATOM 1022 O O . LYS A 1 121 ? 0.606 -2.215 6.147 1.00 85.25 121 LYS A O 1
ATOM 1027 N N . ILE A 1 122 ? -1.097 -1.864 4.706 1.00 84.56 122 ILE A N 1
ATOM 1028 C CA . ILE A 1 122 ? -0.648 -0.517 4.324 1.00 84.56 122 ILE A CA 1
ATOM 1029 C C . ILE A 1 122 ? -1.698 0.586 4.455 1.00 84.56 122 ILE A C 1
ATOM 1031 O O . ILE A 1 122 ? -1.339 1.743 4.246 1.00 84.56 122 ILE A O 1
ATOM 1035 N N . ILE A 1 123 ? -2.951 0.283 4.821 1.00 84.56 123 ILE A N 1
ATOM 1036 C CA . ILE A 1 123 ? -4.028 1.287 4.880 1.00 84.56 123 ILE A CA 1
ATOM 1037 C C . ILE A 1 123 ? -4.485 1.557 6.313 1.00 84.56 123 ILE A C 1
ATOM 1039 O O . ILE A 1 123 ? -4.720 0.654 7.115 1.00 84.56 123 ILE A O 1
ATOM 1043 N N . GLY A 1 124 ? -4.635 2.840 6.629 1.00 78.69 124 GLY A N 1
ATOM 1044 C CA . GLY A 1 124 ? -5.261 3.346 7.842 1.00 78.69 124 GLY A CA 1
ATOM 1045 C C . GLY A 1 124 ? -6.540 4.125 7.537 1.00 78.69 124 GLY A C 1
ATOM 1046 O O . GLY A 1 124 ? -6.757 4.595 6.423 1.00 78.69 124 GLY A O 1
ATOM 1047 N N . CYS A 1 125 ? -7.383 4.274 8.558 1.00 79.25 125 CYS A N 1
ATOM 1048 C CA . CYS A 1 125 ? -8.546 5.158 8.546 1.00 79.25 125 CYS A CA 1
ATOM 1049 C C . CYS A 1 125 ? -8.650 5.844 9.912 1.00 79.25 125 CYS A C 1
ATOM 1051 O O . CYS A 1 125 ? -8.562 5.177 10.946 1.00 79.25 125 CYS A O 1
ATOM 1053 N N . ASN A 1 126 ? -8.822 7.164 9.917 1.00 73.81 126 ASN A N 1
ATOM 1054 C CA . ASN A 1 126 ? -8.900 7.993 11.129 1.00 73.81 126 ASN A CA 1
ATOM 1055 C C . ASN A 1 126 ? -10.338 8.456 11.443 1.00 73.81 126 ASN A C 1
ATOM 1057 O O . ASN A 1 126 ? -10.529 9.416 12.187 1.00 73.81 126 ASN A O 1
ATOM 1061 N N . GLY A 1 127 ? -11.340 7.822 10.827 1.00 69.81 127 GLY A N 1
ATOM 1062 C CA . GLY A 1 127 ? -12.747 8.207 10.940 1.00 69.81 127 GLY A CA 1
ATOM 1063 C C . GLY A 1 127 ? -13.169 9.384 10.062 1.00 69.81 127 GLY A C 1
ATOM 1064 O O . GLY A 1 127 ? -14.324 9.786 10.144 1.00 69.81 127 GLY A O 1
ATOM 1065 N N . LYS A 1 128 ? -12.266 9.930 9.240 1.00 75.19 128 LYS A N 1
ATOM 1066 C CA . LYS A 1 128 ? -12.576 10.956 8.233 1.00 75.19 128 LYS A CA 1
ATOM 1067 C C . LYS A 1 128 ? -12.079 10.577 6.849 1.00 75.19 128 LYS A C 1
ATOM 1069 O O . LYS A 1 128 ? -12.799 10.752 5.879 1.00 75.19 128 LYS A O 1
ATOM 1074 N N . ASN A 1 129 ? -10.857 10.061 6.759 1.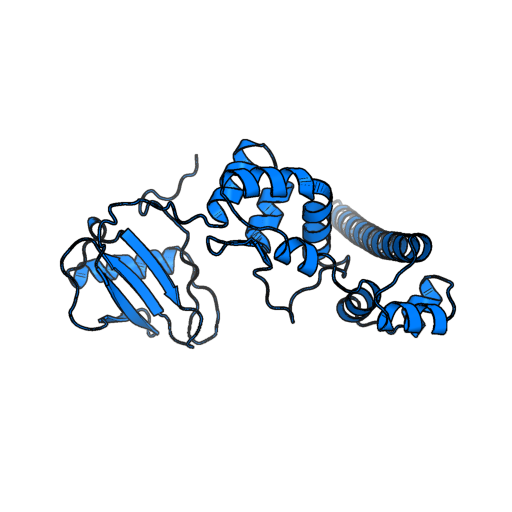00 77.44 129 ASN A N 1
ATOM 1075 C CA . ASN A 1 129 ? -10.237 9.720 5.490 1.00 77.44 129 ASN A CA 1
ATOM 1076 C C . ASN A 1 129 ? -9.404 8.436 5.577 1.00 77.44 129 ASN A C 1
ATOM 1078 O O . ASN A 1 129 ? -8.922 8.048 6.650 1.00 77.44 129 ASN A O 1
ATOM 1082 N N . LEU A 1 130 ? -9.231 7.785 4.427 1.00 82.00 130 LEU A N 1
ATOM 1083 C CA . LEU A 1 130 ? -8.240 6.733 4.230 1.00 82.00 130 LEU A CA 1
ATOM 1084 C C . LEU A 1 130 ? -6.855 7.342 3.981 1.00 82.00 130 LEU A C 1
ATOM 1086 O O . LEU A 1 130 ? -6.723 8.411 3.383 1.00 82.00 130 LEU A O 1
ATOM 1090 N N . PHE A 1 131 ? -5.814 6.654 4.446 1.00 82.50 131 PHE A N 1
ATOM 1091 C CA . PHE A 1 131 ? -4.422 7.072 4.272 1.00 82.50 131 PHE A CA 1
ATOM 1092 C C . PHE A 1 131 ? -3.465 5.874 4.279 1.00 82.50 131 PHE A C 1
ATOM 1094 O O . PHE A 1 131 ? -3.794 4.803 4.793 1.00 82.50 131 PHE A O 1
ATOM 1101 N N . ILE A 1 132 ? -2.254 6.061 3.751 1.00 81.31 132 ILE A N 1
ATOM 1102 C CA . ILE A 1 132 ? -1.188 5.055 3.836 1.00 81.31 132 ILE A CA 1
ATOM 1103 C C . ILE A 1 132 ? -0.600 5.061 5.253 1.00 81.31 132 ILE A C 1
ATOM 1105 O O . ILE A 1 132 ? -0.065 6.069 5.711 1.00 81.31 132 ILE A O 1
ATOM 1109 N N . SER A 1 133 ? -0.681 3.933 5.961 1.00 80.81 133 SER A N 1
ATOM 1110 C CA . SER A 1 133 ? -0.243 3.815 7.362 1.00 80.81 133 SER A CA 1
ATOM 1111 C C . SER A 1 133 ? 1.275 3.651 7.528 1.00 80.81 133 SER A C 1
ATOM 1113 O O . SER A 1 133 ? 1.809 3.813 8.629 1.00 80.81 133 SER A O 1
ATOM 1115 N N . ILE A 1 134 ? 1.988 3.355 6.439 1.00 78.50 134 ILE A N 1
ATOM 1116 C CA . ILE A 1 134 ? 3.448 3.218 6.411 1.00 78.50 134 ILE A CA 1
ATOM 1117 C C . ILE A 1 134 ? 4.114 4.599 6.309 1.00 78.50 134 ILE A C 1
ATOM 1119 O O . ILE A 1 134 ? 3.723 5.444 5.507 1.00 78.50 134 ILE A O 1
ATOM 1123 N N . LYS A 1 135 ? 5.178 4.819 7.094 1.00 77.56 135 LYS A N 1
ATOM 1124 C CA . LYS A 1 135 ? 6.001 6.040 7.016 1.00 77.56 135 LYS A CA 1
ATOM 1125 C C . LYS A 1 135 ? 6.617 6.204 5.619 1.00 77.56 135 LYS A C 1
ATOM 1127 O O . LYS A 1 135 ? 7.139 5.242 5.063 1.00 77.56 135 LYS A O 1
ATOM 1132 N N . LYS A 1 136 ? 6.663 7.440 5.108 1.00 75.19 136 LYS A N 1
ATOM 1133 C CA . LYS A 1 136 ? 7.155 7.780 3.753 1.00 75.19 136 LYS A CA 1
ATOM 1134 C C . LYS A 1 136 ? 8.572 7.282 3.427 1.00 75.19 136 LYS A C 1
ATOM 1136 O O . LYS A 1 136 ? 8.873 7.049 2.257 1.00 75.19 136 LYS A O 1
ATOM 1141 N N . ASP A 1 137 ? 9.433 7.114 4.426 1.00 74.06 137 ASP A N 1
ATOM 1142 C CA . ASP A 1 137 ? 10.810 6.632 4.230 1.00 74.06 137 ASP A CA 1
ATOM 1143 C C . ASP A 1 137 ? 10.881 5.120 3.971 1.00 74.06 137 ASP A C 1
ATOM 1145 O O . ASP A 1 137 ? 11.795 4.649 3.303 1.00 74.06 137 ASP A O 1
ATOM 1149 N N . ASN A 1 138 ? 9.877 4.371 4.436 1.00 79.50 138 ASN A N 1
ATOM 1150 C CA . ASN A 1 138 ? 9.780 2.915 4.286 1.00 79.50 138 ASN A CA 1
ATOM 1151 C C . ASN A 1 138 ? 8.792 2.496 3.186 1.00 79.50 138 ASN A C 1
ATOM 1153 O O . ASN A 1 138 ? 8.543 1.302 2.991 1.00 79.50 138 ASN A O 1
ATOM 1157 N N . LEU A 1 139 ? 8.187 3.479 2.521 1.00 84.44 139 LEU A N 1
ATOM 1158 C CA . LEU A 1 139 ? 7.174 3.286 1.503 1.00 84.44 139 LEU A CA 1
ATOM 1159 C C . LEU A 1 139 ? 7.855 3.056 0.148 1.00 84.44 139 LEU A C 1
ATOM 1161 O O . LEU A 1 139 ? 8.508 3.959 -0.368 1.00 84.44 139 LEU A O 1
ATOM 1165 N N . LYS A 1 140 ? 7.695 1.847 -0.392 1.00 90.31 140 LYS A N 1
ATOM 1166 C CA . LYS A 1 140 ? 8.277 1.357 -1.647 1.00 90.31 140 LYS A CA 1
ATOM 1167 C C . LYS A 1 140 ? 7.176 0.877 -2.591 1.00 90.31 140 LYS A C 1
ATOM 1169 O O . LYS A 1 140 ? 6.954 -0.317 -2.779 1.00 90.31 140 LYS A O 1
ATOM 1174 N N . LEU A 1 141 ? 6.434 1.827 -3.137 1.00 91.88 141 LEU A N 1
ATOM 1175 C CA . LEU A 1 141 ? 5.261 1.574 -3.972 1.00 91.88 141 LEU A CA 1
ATOM 1176 C C . LEU A 1 141 ? 5.606 1.256 -5.434 1.00 91.88 141 LEU A C 1
ATOM 1178 O O . LEU A 1 141 ? 4.747 0.773 -6.170 1.00 91.88 141 LEU A O 1
ATOM 1182 N N . PHE A 1 142 ? 6.838 1.539 -5.852 1.00 92.81 142 PHE A N 1
ATOM 1183 C CA . PHE A 1 142 ? 7.332 1.402 -7.222 1.00 92.81 142 PHE A CA 1
ATOM 1184 C C . PHE A 1 142 ? 8.522 0.443 -7.339 1.00 92.81 142 PHE A C 1
ATOM 1186 O O . PHE A 1 142 ? 9.130 0.372 -8.402 1.00 92.81 142 PHE A O 1
ATOM 1193 N N . ASP A 1 143 ? 8.841 -0.291 -6.271 1.00 92.75 143 ASP A N 1
ATOM 1194 C CA . ASP A 1 143 ? 9.844 -1.358 -6.251 1.00 92.75 143 ASP A CA 1
ATOM 1195 C C . ASP A 1 143 ? 9.150 -2.716 -6.463 1.00 92.75 143 ASP A C 1
ATOM 1197 O O . ASP A 1 143 ? 8.508 -3.206 -5.529 1.00 92.75 143 ASP A O 1
ATOM 1201 N N . PRO A 1 144 ? 9.252 -3.343 -7.651 1.00 91.56 144 PRO A N 1
ATOM 1202 C CA . PRO A 1 144 ? 8.555 -4.594 -7.951 1.00 91.56 144 PRO A CA 1
ATOM 1203 C C . PRO A 1 144 ? 8.965 -5.782 -7.074 1.00 91.56 144 PRO A C 1
ATOM 1205 O O . PRO A 1 144 ? 8.189 -6.731 -6.966 1.00 91.56 144 PRO A O 1
ATOM 1208 N N . SER A 1 145 ? 10.128 -5.701 -6.417 1.00 88.38 145 SER A N 1
ATOM 1209 C CA . SER A 1 145 ? 10.588 -6.702 -5.443 1.00 88.38 145 SER A CA 1
ATOM 1210 C C . SER A 1 145 ? 9.902 -6.594 -4.089 1.00 88.38 145 SER A C 1
ATOM 1212 O O . SER A 1 145 ? 9.918 -7.513 -3.265 1.00 88.38 145 SER A O 1
ATOM 1214 N N . ASN A 1 146 ? 9.251 -5.460 -3.835 1.00 91.06 146 ASN A N 1
ATOM 1215 C CA . ASN A 1 146 ? 8.562 -5.209 -2.591 1.00 91.06 146 ASN A CA 1
ATOM 1216 C C . ASN A 1 146 ? 7.073 -5.555 -2.701 1.00 91.06 146 ASN A C 1
ATOM 1218 O O . ASN A 1 146 ? 6.373 -5.107 -3.605 1.00 91.06 146 ASN A O 1
ATOM 1222 N N . LYS A 1 147 ? 6.527 -6.258 -1.700 1.00 89.88 147 LYS A N 1
ATOM 1223 C CA . LYS A 1 147 ? 5.085 -6.568 -1.633 1.00 89.88 147 LYS A CA 1
ATOM 1224 C C . LYS A 1 147 ? 4.194 -5.317 -1.684 1.00 89.88 147 LYS A C 1
ATOM 1226 O O . LYS A 1 147 ? 3.064 -5.395 -2.158 1.00 89.88 147 LYS A O 1
ATOM 1231 N N . GLN A 1 148 ? 4.702 -4.166 -1.238 1.00 91.44 148 GLN A N 1
ATOM 1232 C CA . GLN A 1 148 ? 3.997 -2.884 -1.307 1.00 91.44 148 GLN A CA 1
ATOM 1233 C C . GLN A 1 148 ? 3.657 -2.457 -2.745 1.00 91.44 148 GLN A C 1
ATOM 1235 O O . GLN A 1 148 ? 2.609 -1.845 -2.949 1.00 91.44 148 GLN A O 1
ATOM 1240 N N . TYR A 1 149 ? 4.466 -2.837 -3.741 1.00 93.19 149 TYR A N 1
ATOM 1241 C CA . TYR A 1 149 ? 4.150 -2.620 -5.155 1.00 93.19 149 TYR A CA 1
ATOM 1242 C C . TYR A 1 149 ? 2.866 -3.351 -5.572 1.00 93.19 149 TYR A C 1
ATOM 1244 O O . TYR A 1 149 ? 1.989 -2.766 -6.211 1.00 93.19 149 TYR A O 1
ATOM 1252 N N . LEU A 1 150 ? 2.703 -4.609 -5.146 1.00 92.56 150 LEU A N 1
ATOM 1253 C CA . LEU A 1 150 ? 1.503 -5.393 -5.439 1.00 92.56 150 LEU A CA 1
ATOM 1254 C C . LEU A 1 150 ? 0.269 -4.844 -4.709 1.00 92.56 150 LEU A C 1
ATOM 1256 O O . LEU A 1 150 ? -0.813 -4.772 -5.295 1.00 92.56 150 LEU A O 1
ATOM 1260 N N . TYR A 1 151 ? 0.431 -4.402 -3.458 1.00 93.75 151 TYR A N 1
ATOM 1261 C CA . TYR A 1 151 ? -0.651 -3.748 -2.719 1.00 93.75 151 TYR A CA 1
ATOM 1262 C C . TYR A 1 151 ? -1.103 -2.469 -3.420 1.00 93.75 151 TYR A C 1
ATOM 1264 O O . TYR A 1 151 ? -2.300 -2.283 -3.616 1.00 93.75 151 TYR A O 1
ATOM 1272 N N . ARG A 1 152 ? -0.170 -1.627 -3.886 1.00 94.75 152 ARG A N 1
ATOM 1273 C CA . ARG A 1 152 ? -0.506 -0.445 -4.692 1.00 94.75 152 ARG A CA 1
ATOM 1274 C C . ARG A 1 152 ? -1.316 -0.809 -5.927 1.00 94.75 152 ARG A C 1
ATOM 1276 O O . ARG A 1 152 ? -2.337 -0.178 -6.179 1.00 94.75 152 ARG A O 1
ATOM 1283 N N . LYS A 1 153 ? -0.842 -1.786 -6.706 1.00 93.81 153 LYS A N 1
ATOM 1284 C CA . LYS A 1 153 ? -1.508 -2.223 -7.938 1.00 93.81 153 LYS A CA 1
ATOM 1285 C C . LYS A 1 153 ? -2.945 -2.658 -7.642 1.00 93.81 153 LYS A C 1
ATOM 1287 O O . LYS A 1 153 ? -3.867 -2.127 -8.246 1.00 93.81 153 LYS A O 1
ATOM 1292 N N . THR A 1 154 ? -3.123 -3.483 -6.611 1.00 96.12 154 THR A N 1
ATOM 1293 C CA . THR A 1 154 ? -4.440 -3.936 -6.136 1.00 96.12 154 THR A CA 1
ATOM 1294 C C . THR A 1 154 ? -5.357 -2.765 -5.768 1.00 96.12 154 THR A C 1
ATOM 1296 O O . THR A 1 154 ? -6.512 -2.735 -6.179 1.00 96.12 154 THR A O 1
ATOM 1299 N N . LEU A 1 155 ? -4.852 -1.787 -5.008 1.00 96.19 155 LEU A N 1
ATOM 1300 C CA . LEU A 1 155 ? -5.638 -0.629 -4.567 1.00 96.19 155 LEU A CA 1
ATOM 1301 C C . LEU A 1 155 ? -6.070 0.266 -5.735 1.00 96.19 155 LEU A C 1
ATOM 1303 O O . LEU A 1 155 ? -7.165 0.816 -5.707 1.00 96.19 155 LEU A O 1
ATOM 1307 N N . LEU A 1 156 ? -5.222 0.418 -6.755 1.00 95.00 156 LEU A N 1
ATOM 1308 C CA . LEU A 1 156 ? -5.552 1.194 -7.952 1.00 95.00 156 LEU A CA 1
ATOM 1309 C C . LEU A 1 156 ? -6.528 0.451 -8.870 1.00 95.00 156 LEU A C 1
ATOM 1311 O O . LEU A 1 156 ? -7.439 1.073 -9.405 1.00 95.00 156 LEU A O 1
ATOM 1315 N N . GLU A 1 157 ? -6.350 -0.860 -9.043 1.00 95.56 157 GLU A N 1
ATOM 1316 C CA . GLU A 1 157 ? -7.235 -1.705 -9.857 1.00 95.56 157 GLU A CA 1
ATOM 1317 C C . GLU A 1 157 ? -8.642 -1.797 -9.261 1.00 95.56 157 GLU A C 1
ATOM 1319 O O . GLU A 1 157 ? -9.624 -1.776 -9.994 1.00 95.56 157 GLU A O 1
ATOM 1324 N N . LYS A 1 158 ? -8.748 -1.850 -7.929 1.00 96.88 158 LYS A N 1
ATOM 1325 C CA . LYS A 1 158 ? -10.020 -1.984 -7.201 1.00 96.88 158 LYS A CA 1
ATOM 1326 C C . LYS A 1 158 ? -10.503 -0.665 -6.600 1.00 96.88 158 LYS A C 1
ATOM 1328 O O . LYS A 1 158 ? -11.183 -0.649 -5.575 1.00 96.88 158 LYS A O 1
ATOM 1333 N N . ARG A 1 159 ? -10.137 0.447 -7.239 1.00 96.94 159 ARG A N 1
ATOM 1334 C CA . ARG A 1 159 ? -10.471 1.801 -6.793 1.00 96.94 159 ARG A CA 1
ATOM 1335 C C . ARG A 1 159 ? -11.974 2.004 -6.600 1.00 96.94 159 ARG A C 1
ATOM 1337 O O . ARG A 1 159 ? -12.360 2.505 -5.552 1.00 96.94 159 ARG A O 1
ATOM 1344 N N . GLU A 1 160 ? -12.786 1.577 -7.563 1.00 96.88 160 GLU A N 1
ATOM 1345 C CA . GLU A 1 160 ? -14.247 1.744 -7.524 1.00 96.88 160 GLU A CA 1
ATOM 1346 C C . GLU A 1 160 ? -14.852 1.076 -6.281 1.00 96.88 160 GLU A C 1
ATOM 1348 O O . GLU A 1 160 ? -15.543 1.724 -5.505 1.00 96.88 160 GLU A O 1
ATOM 1353 N N . ILE A 1 161 ? -14.466 -0.173 -5.995 1.00 97.06 161 ILE A N 1
ATOM 1354 C CA . ILE A 1 161 ? -14.924 -0.916 -4.809 1.00 97.06 161 ILE A CA 1
ATOM 1355 C C . ILE A 1 161 ? -14.535 -0.188 -3.512 1.00 97.06 161 ILE A C 1
ATOM 1357 O O . ILE A 1 161 ? -15.315 -0.127 -2.559 1.00 97.06 161 ILE A O 1
ATOM 1361 N N . ILE A 1 162 ? -13.318 0.361 -3.450 1.00 97.19 162 ILE A N 1
ATOM 1362 C CA . ILE A 1 162 ? -12.849 1.116 -2.281 1.00 97.19 162 ILE A CA 1
ATOM 1363 C C . ILE A 1 162 ? -13.668 2.397 -2.103 1.00 97.19 162 ILE A C 1
ATOM 1365 O O . ILE A 1 162 ? -14.046 2.713 -0.975 1.00 97.19 162 ILE A O 1
ATOM 1369 N N . GLU A 1 163 ? -13.917 3.132 -3.186 1.00 96.88 163 GLU A N 1
ATOM 1370 C CA . GLU A 1 163 ? -14.688 4.377 -3.174 1.00 96.88 163 GLU A CA 1
ATOM 1371 C C . GLU A 1 163 ? -16.149 4.124 -2.778 1.00 96.88 163 GLU A C 1
ATOM 1373 O O . GLU A 1 163 ? -16.653 4.834 -1.909 1.00 96.88 163 GLU A O 1
ATOM 1378 N N . ASP A 1 164 ? -16.781 3.064 -3.285 1.00 93.69 164 ASP A N 1
ATOM 1379 C CA . ASP A 1 164 ? -18.152 2.672 -2.927 1.00 93.69 164 ASP A CA 1
ATOM 1380 C C . ASP A 1 164 ? -18.284 2.348 -1.430 1.00 93.69 164 ASP A C 1
ATOM 1382 O O . ASP A 1 164 ? -19.170 2.852 -0.727 1.00 93.69 164 ASP A O 1
ATOM 1386 N N . VAL A 1 165 ? -17.366 1.530 -0.900 1.00 88.75 165 VAL A N 1
ATOM 1387 C CA . VAL A 1 165 ? -17.351 1.191 0.530 1.00 88.75 165 VAL A CA 1
ATOM 1388 C C . VAL A 1 165 ? -17.059 2.432 1.374 1.00 88.75 165 VAL A C 1
ATOM 1390 O O . VAL A 1 165 ? -17.707 2.638 2.403 1.00 88.75 165 VAL A O 1
ATOM 1393 N N . ALA A 1 166 ? -16.128 3.286 0.948 1.00 89.62 166 ALA A N 1
ATOM 1394 C CA . ALA A 1 166 ? -15.803 4.516 1.660 1.00 89.62 166 ALA A CA 1
ATOM 1395 C C . ALA A 1 166 ? -16.983 5.494 1.689 1.00 89.62 166 ALA A C 1
ATOM 1397 O O . ALA A 1 166 ? -17.290 6.034 2.752 1.00 89.62 166 ALA A O 1
ATOM 1398 N N . GLN A 1 167 ? -17.706 5.640 0.577 1.00 89.69 167 GLN A N 1
ATOM 1399 C CA . GLN A 1 167 ? -18.916 6.453 0.489 1.00 89.69 167 GLN A CA 1
ATOM 1400 C C . GLN A 1 167 ? -20.001 5.947 1.446 1.00 89.69 167 GLN A C 1
ATOM 1402 O O . GLN A 1 167 ? -20.630 6.747 2.138 1.00 89.69 167 GLN A O 1
ATOM 1407 N N . SER A 1 168 ? -20.180 4.625 1.559 1.00 86.31 168 SER A N 1
ATOM 1408 C CA . SER A 1 168 ? -21.137 4.029 2.508 1.00 86.31 168 SER A CA 1
ATOM 1409 C C . SER A 1 168 ? -20.820 4.348 3.977 1.00 86.31 168 SER A C 1
ATOM 1411 O O . SER A 1 168 ? -21.704 4.316 4.837 1.00 86.31 168 SER A O 1
ATOM 1413 N N . PHE A 1 169 ? -19.557 4.669 4.265 1.00 80.25 169 PHE A N 1
ATOM 1414 C CA . PHE A 1 169 ? -19.074 5.039 5.588 1.00 80.25 169 PHE A CA 1
ATOM 1415 C C . PHE A 1 169 ? -18.843 6.542 5.773 1.00 80.25 169 PHE A C 1
ATOM 1417 O O . PHE A 1 169 ? -18.410 6.924 6.859 1.00 80.25 169 PHE A O 1
ATOM 1424 N N . ASP A 1 170 ? -19.143 7.369 4.766 1.00 82.31 170 ASP A N 1
ATOM 1425 C CA . ASP A 1 170 ? -18.839 8.807 4.758 1.00 82.31 170 ASP A CA 1
ATOM 1426 C C . ASP A 1 170 ? -17.343 9.089 5.016 1.00 82.31 170 ASP A C 1
ATOM 1428 O O . ASP A 1 170 ? -16.957 9.900 5.857 1.00 82.31 170 ASP A O 1
ATOM 1432 N N . ILE A 1 171 ? -16.478 8.336 4.325 1.00 82.19 171 ILE A N 1
ATOM 1433 C CA . ILE A 1 171 ? -15.019 8.427 4.428 1.00 82.19 171 ILE A CA 1
ATOM 1434 C C . ILE A 1 171 ? -14.425 8.941 3.121 1.00 82.19 171 ILE A C 1
ATOM 1436 O O . ILE A 1 171 ? -14.687 8.407 2.047 1.00 82.19 171 ILE A O 1
ATOM 1440 N N . ASP A 1 172 ? -13.552 9.937 3.234 1.00 87.81 172 ASP A N 1
ATOM 1441 C CA . ASP A 1 172 ? -12.805 10.488 2.109 1.00 87.81 172 ASP A CA 1
ATOM 1442 C C . ASP A 1 172 ? -11.645 9.572 1.678 1.00 87.81 172 ASP A C 1
ATOM 1444 O O . ASP A 1 172 ? -10.907 9.009 2.495 1.00 87.81 172 ASP A O 1
ATOM 1448 N N . THR A 1 173 ? -11.455 9.442 0.368 1.00 95.62 173 THR A N 1
ATOM 1449 C CA . THR A 1 173 ? -10.403 8.630 -0.257 1.00 95.62 173 THR A CA 1
ATOM 1450 C C . THR A 1 173 ? -9.430 9.457 -1.092 1.00 95.62 173 THR A C 1
ATOM 1452 O O . THR A 1 173 ? -8.422 8.914 -1.552 1.00 95.62 173 THR A O 1
ATOM 1455 N N . ALA A 1 174 ? -9.673 10.762 -1.267 1.00 94.31 174 ALA A N 1
ATOM 1456 C CA . ALA A 1 174 ? -8.890 11.609 -2.162 1.00 94.31 174 ALA A CA 1
ATOM 1457 C C . ALA A 1 174 ? -7.395 11.583 -1.815 1.00 94.31 174 ALA A C 1
ATOM 1459 O O . ALA A 1 174 ? -6.562 11.293 -2.678 1.00 94.31 174 ALA A O 1
ATOM 1460 N N . GLN A 1 175 ? -7.065 11.780 -0.534 1.00 89.81 175 GLN A N 1
ATOM 1461 C CA . GLN A 1 175 ? -5.680 11.756 -0.056 1.00 89.81 175 GLN A CA 1
ATOM 1462 C C . GLN A 1 175 ? -4.997 10.404 -0.309 1.00 89.81 175 GLN A C 1
ATOM 1464 O O . GLN A 1 175 ? -3.833 10.366 -0.702 1.00 89.81 175 GLN A O 1
ATOM 1469 N N . LEU A 1 176 ? -5.715 9.290 -0.117 1.00 91.62 176 LEU A N 1
ATOM 1470 C CA . LEU A 1 176 ? -5.171 7.955 -0.361 1.00 91.62 176 LEU A CA 1
ATOM 1471 C C . LEU A 1 176 ? -4.752 7.798 -1.827 1.00 91.62 176 LEU A C 1
ATOM 1473 O O . LEU A 1 176 ? -3.643 7.346 -2.105 1.00 91.62 176 LEU A O 1
ATOM 1477 N N . PHE A 1 177 ? -5.627 8.155 -2.766 1.00 95.06 177 PHE A N 1
ATOM 1478 C CA . PHE A 1 177 ? -5.339 7.968 -4.188 1.00 95.06 177 PHE A CA 1
ATOM 1479 C C . PHE A 1 177 ? -4.309 8.963 -4.727 1.00 95.06 177 PHE A C 1
ATOM 1481 O O . PHE A 1 177 ? -3.558 8.613 -5.640 1.00 95.06 177 PHE A O 1
ATOM 1488 N N . GLU A 1 178 ? -4.207 10.153 -4.134 1.00 91.50 178 GLU A N 1
ATOM 1489 C CA . GLU A 1 178 ? -3.096 11.070 -4.390 1.00 91.50 178 GLU A CA 1
ATOM 1490 C C . GLU A 1 178 ? -1.758 10.465 -3.928 1.00 91.50 178 GLU A C 1
ATOM 1492 O O . GLU A 1 178 ? -0.802 10.403 -4.704 1.00 91.50 178 GLU A O 1
ATOM 1497 N N . ASP A 1 179 ? -1.704 9.922 -2.707 1.00 88.75 179 ASP A N 1
ATOM 1498 C CA . ASP A 1 179 ? -0.498 9.300 -2.145 1.00 88.75 179 ASP A CA 1
ATOM 1499 C C . ASP A 1 179 ? -0.093 8.000 -2.862 1.00 88.75 179 ASP A C 1
ATOM 1501 O O . ASP A 1 179 ? 1.093 7.663 -2.920 1.00 88.75 179 ASP A O 1
ATOM 1505 N N . LEU A 1 180 ? -1.054 7.262 -3.428 1.00 91.31 180 LEU A N 1
ATOM 1506 C CA . LEU A 1 180 ? -0.796 6.080 -4.257 1.00 91.31 180 LEU A CA 1
ATOM 1507 C C . LEU A 1 180 ? -0.308 6.445 -5.660 1.00 91.31 180 LEU A C 1
ATOM 1509 O O . LEU A 1 180 ? 0.340 5.623 -6.314 1.00 91.31 180 LEU A O 1
ATOM 1513 N N . ASN A 1 181 ? -0.591 7.651 -6.148 1.00 84.69 181 ASN A N 1
ATOM 1514 C CA . ASN A 1 181 ? -0.178 8.091 -7.475 1.00 84.69 181 ASN A CA 1
ATOM 1515 C C . ASN A 1 181 ? 0.596 9.422 -7.455 1.00 84.69 181 ASN A C 1
ATOM 1517 O O . ASN A 1 181 ? 0.198 10.382 -8.120 1.00 84.69 181 ASN A O 1
ATOM 1521 N N . PRO A 1 182 ? 1.737 9.476 -6.740 1.00 85.25 182 PRO A N 1
ATOM 1522 C CA . PRO A 1 182 ? 2.606 10.642 -6.730 1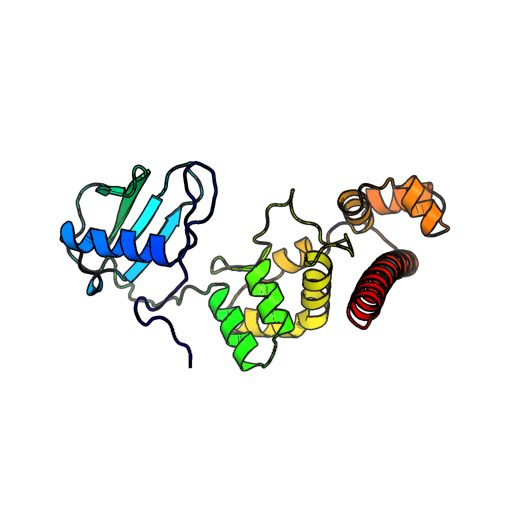.00 85.25 182 PRO A CA 1
ATOM 1523 C C . PRO A 1 182 ? 3.308 10.798 -8.088 1.00 85.25 182 PRO A C 1
ATOM 1525 O O . PRO A 1 182 ? 3.063 10.065 -9.047 1.00 85.25 182 PRO A O 1
ATOM 1528 N N . ASN A 1 183 ? 4.255 11.733 -8.170 1.00 89.56 183 ASN A N 1
ATOM 1529 C CA . ASN A 1 183 ? 5.109 11.883 -9.346 1.00 89.56 183 ASN A CA 1
ATOM 1530 C C . ASN A 1 183 ? 5.853 10.573 -9.676 1.00 89.56 183 ASN A C 1
ATOM 1532 O O . ASN A 1 183 ? 6.857 10.239 -9.046 1.00 89.56 183 ASN A O 1
ATOM 1536 N N . LEU A 1 184 ? 5.360 9.868 -10.697 1.00 90.25 184 LEU A N 1
ATOM 1537 C CA . LEU A 1 184 ? 5.782 8.518 -11.066 1.00 90.25 184 LEU A CA 1
ATOM 1538 C C . LEU A 1 184 ? 7.297 8.402 -11.267 1.00 90.25 184 LEU A C 1
ATOM 1540 O O . LEU A 1 184 ? 7.912 7.498 -10.716 1.00 90.25 184 LEU A O 1
ATOM 1544 N N . ILE A 1 185 ? 7.920 9.324 -12.008 1.00 92.75 185 ILE A N 1
ATOM 1545 C CA . ILE A 1 185 ? 9.359 9.248 -12.313 1.00 92.75 185 ILE A CA 1
ATOM 1546 C C . ILE A 1 185 ? 10.200 9.419 -11.047 1.00 92.75 185 ILE A C 1
ATOM 1548 O O . ILE A 1 185 ? 11.130 8.646 -10.814 1.00 92.75 185 ILE A O 1
ATOM 1552 N N . LYS A 1 186 ? 9.869 10.415 -10.215 1.00 92.81 186 LYS A N 1
ATOM 1553 C CA . LYS A 1 186 ? 10.583 10.658 -8.953 1.00 92.81 186 LYS A CA 1
ATOM 1554 C C . LYS A 1 186 ? 10.484 9.448 -8.032 1.00 92.81 186 LYS A C 1
ATOM 1556 O O . LYS A 1 186 ? 11.495 9.022 -7.480 1.00 92.81 186 LYS A O 1
ATOM 1561 N N . SER A 1 187 ? 9.285 8.889 -7.898 1.00 91.69 187 SER A N 1
ATOM 1562 C CA . SER A 1 187 ? 9.042 7.757 -7.009 1.00 91.69 187 SER A CA 1
ATOM 1563 C C . SER A 1 187 ? 9.685 6.466 -7.514 1.00 91.69 187 SER A C 1
ATOM 1565 O O . SER A 1 187 ? 10.307 5.769 -6.726 1.00 91.69 187 SER A O 1
ATOM 1567 N N . VAL A 1 188 ? 9.646 6.187 -8.822 1.00 93.06 188 VAL A N 1
ATOM 1568 C CA . VAL A 1 188 ? 10.346 5.033 -9.419 1.00 93.06 188 VAL A CA 1
ATOM 1569 C C . VAL A 1 188 ? 11.853 5.119 -9.187 1.00 93.06 188 VAL A C 1
ATOM 1571 O O . VAL A 1 188 ? 12.464 4.151 -8.743 1.00 93.06 188 VAL A O 1
ATOM 1574 N N . CYS A 1 189 ? 12.469 6.275 -9.448 1.00 93.25 189 CYS A N 1
ATOM 1575 C CA . CYS A 1 189 ? 13.904 6.444 -9.225 1.00 93.25 189 CYS A CA 1
ATOM 1576 C C . CYS A 1 189 ? 14.286 6.336 -7.744 1.00 93.25 189 CYS A C 1
ATOM 1578 O O . CYS A 1 189 ? 15.309 5.729 -7.435 1.00 93.25 189 CYS A O 1
ATOM 1580 N N . LYS A 1 190 ? 13.458 6.870 -6.835 1.00 92.38 190 LYS A N 1
ATOM 1581 C CA . LYS A 1 190 ? 13.656 6.726 -5.387 1.00 92.38 190 LYS A CA 1
ATOM 1582 C C . LYS A 1 190 ? 13.600 5.255 -4.966 1.00 92.38 190 LYS A C 1
ATOM 1584 O O . LYS A 1 190 ? 14.525 4.776 -4.317 1.00 92.38 190 LYS A O 1
ATOM 1589 N N . ASP A 1 191 ? 12.540 4.551 -5.348 1.00 91.75 191 ASP A N 1
ATOM 1590 C CA . ASP A 1 191 ? 12.258 3.199 -4.863 1.00 91.75 191 ASP A CA 1
ATOM 1591 C C . ASP A 1 191 ? 13.240 2.164 -5.430 1.00 91.75 191 ASP A C 1
ATOM 1593 O O . ASP A 1 191 ? 13.662 1.261 -4.709 1.00 91.75 191 ASP A O 1
ATOM 1597 N N . LEU A 1 192 ? 13.671 2.339 -6.685 1.00 92.75 192 LEU A N 1
ATOM 1598 C CA . LEU A 1 192 ? 14.672 1.488 -7.339 1.00 92.75 192 LEU A CA 1
ATOM 1599 C C . LEU A 1 192 ? 16.124 1.909 -7.066 1.00 92.75 192 LEU A C 1
ATOM 1601 O O . LEU A 1 192 ? 17.040 1.299 -7.617 1.00 92.75 192 LEU A O 1
ATOM 1605 N N . ASN A 1 193 ? 16.351 2.964 -6.274 1.00 91.88 193 ASN A N 1
ATOM 1606 C CA . ASN A 1 193 ? 17.672 3.568 -6.063 1.00 91.88 193 ASN A CA 1
ATOM 1607 C C . ASN A 1 193 ? 18.422 3.835 -7.391 1.00 91.88 193 ASN A C 1
ATOM 1609 O O . ASN A 1 193 ? 19.601 3.517 -7.551 1.00 91.88 193 ASN A O 1
ATOM 1613 N N . SER A 1 194 ? 17.702 4.381 -8.375 1.00 91.94 194 SER A N 1
ATOM 1614 C CA . SER A 1 194 ? 18.172 4.604 -9.744 1.00 91.94 194 SER A CA 1
ATOM 1615 C C . SER A 1 194 ? 18.169 6.091 -10.097 1.00 91.94 194 SER A C 1
ATOM 1617 O O . SER A 1 194 ? 17.518 6.911 -9.452 1.00 91.94 194 SER A O 1
ATOM 1619 N N . THR A 1 195 ? 18.897 6.469 -11.146 1.00 94.56 195 THR A N 1
ATOM 1620 C CA . THR A 1 195 ? 18.954 7.861 -11.617 1.00 94.56 195 THR A CA 1
ATOM 1621 C C . THR A 1 195 ? 18.023 8.077 -12.804 1.00 94.56 195 THR A C 1
ATOM 1623 O O . THR A 1 195 ? 17.749 7.149 -13.565 1.00 94.56 195 THR A O 1
ATOM 1626 N N . TYR A 1 196 ? 17.607 9.325 -13.045 1.00 95.06 196 TYR A N 1
ATOM 1627 C CA . TYR A 1 196 ? 16.830 9.672 -14.244 1.00 95.06 196 TYR A CA 1
ATOM 1628 C C . TYR A 1 196 ? 17.547 9.285 -15.541 1.00 95.06 196 TYR A C 1
ATOM 1630 O O . TYR A 1 196 ? 16.898 8.929 -16.519 1.00 95.06 196 TYR A O 1
ATOM 1638 N N . LYS A 1 197 ? 18.886 9.313 -15.546 1.00 95.19 197 LYS A N 1
ATOM 1639 C CA . LYS A 1 197 ? 19.704 8.908 -16.693 1.00 95.19 197 LYS A CA 1
ATOM 1640 C C . LYS A 1 197 ? 19.617 7.403 -16.954 1.00 95.19 197 LYS A C 1
ATOM 1642 O O . LYS A 1 197 ? 19.481 7.011 -18.107 1.00 95.19 197 LYS A O 1
ATOM 1647 N N . ILE A 1 198 ? 19.683 6.586 -15.902 1.00 94.44 198 ILE A N 1
ATOM 1648 C CA . ILE A 1 198 ? 19.543 5.127 -16.012 1.00 94.44 198 ILE A CA 1
ATOM 1649 C C . ILE A 1 198 ? 18.122 4.783 -16.456 1.00 94.44 198 ILE A C 1
ATOM 1651 O O . ILE A 1 198 ? 17.955 4.066 -17.433 1.00 94.44 198 ILE A O 1
ATOM 1655 N N . LEU A 1 199 ? 17.104 5.368 -15.817 1.00 95.19 199 LEU A N 1
ATOM 1656 C CA . LEU A 1 199 ? 15.711 5.149 -16.210 1.00 95.19 199 LEU A CA 1
ATOM 1657 C C . LEU A 1 199 ? 15.466 5.544 -17.676 1.00 95.19 199 LEU A C 1
ATOM 1659 O O . LEU A 1 199 ? 14.809 4.814 -18.406 1.00 95.19 199 LEU A O 1
ATOM 1663 N N . ALA A 1 200 ? 16.020 6.671 -18.133 1.00 95.56 200 ALA A N 1
ATOM 1664 C CA . ALA A 1 200 ? 15.915 7.085 -19.530 1.00 95.56 200 ALA A CA 1
ATOM 1665 C C . ALA A 1 200 ? 16.528 6.053 -20.487 1.00 95.56 200 ALA A C 1
ATOM 1667 O O . ALA A 1 200 ? 15.914 5.730 -21.501 1.00 95.56 200 ALA A O 1
ATOM 1668 N N . PHE A 1 201 ? 17.705 5.52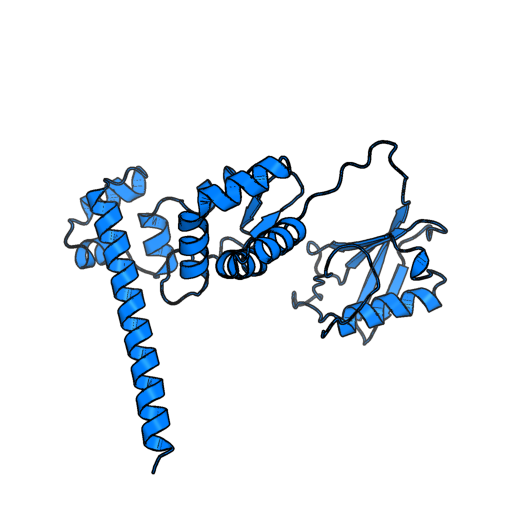0 -20.147 1.00 96.00 201 PHE A N 1
ATOM 1669 C CA . PHE A 1 201 ? 18.385 4.500 -20.940 1.00 96.00 201 PHE A CA 1
ATOM 1670 C C . PHE A 1 201 ? 17.564 3.208 -21.041 1.00 96.00 201 PHE A C 1
ATOM 1672 O O . PHE A 1 201 ? 17.309 2.750 -22.151 1.00 96.00 201 PHE A O 1
ATOM 1679 N N . GLU A 1 202 ? 17.082 2.681 -19.912 1.00 94.81 202 GLU A N 1
ATOM 1680 C CA . GLU A 1 202 ? 16.264 1.456 -19.863 1.00 94.81 202 GLU A CA 1
ATOM 1681 C C . GLU A 1 202 ? 14.955 1.590 -20.654 1.00 94.81 202 GLU A C 1
ATOM 1683 O O . GLU A 1 202 ? 14.491 0.640 -21.281 1.00 94.81 202 GLU A O 1
ATOM 1688 N N . LEU A 1 203 ? 14.360 2.786 -20.660 1.00 94.75 203 LEU A N 1
ATOM 1689 C CA . LEU A 1 203 ? 13.125 3.062 -21.395 1.00 94.75 203 LEU A CA 1
ATOM 1690 C C . LEU A 1 203 ? 13.354 3.418 -22.874 1.00 94.75 203 LEU A C 1
ATOM 1692 O O . LEU A 1 203 ? 12.381 3.544 -23.617 1.00 94.75 203 LEU A O 1
ATOM 1696 N N . GLY A 1 204 ? 14.600 3.644 -23.306 1.00 93.88 204 GLY A N 1
ATOM 1697 C CA . GLY A 1 204 ? 14.918 4.115 -24.659 1.00 93.88 204 GLY A CA 1
ATOM 1698 C C . GLY A 1 204 ? 14.578 5.592 -24.923 1.00 93.88 204 GLY A C 1
ATOM 1699 O O . GLY A 1 204 ? 14.346 5.981 -26.067 1.00 93.88 204 GLY A O 1
ATOM 1700 N N . TYR A 1 205 ? 14.540 6.431 -23.883 1.00 94.81 205 TYR A N 1
ATOM 1701 C CA . TYR A 1 205 ? 14.259 7.870 -23.970 1.00 94.81 205 TYR A CA 1
ATOM 1702 C C . TYR A 1 205 ? 15.518 8.725 -23.780 1.00 94.81 205 TYR A C 1
ATOM 1704 O O . TYR A 1 205 ? 16.509 8.319 -23.174 1.00 94.81 205 TYR A O 1
ATOM 1712 N N . LYS A 1 206 ? 15.466 9.979 -24.247 1.00 95.25 206 LYS A N 1
ATOM 1713 C CA . LYS A 1 206 ? 16.501 10.973 -23.926 1.00 95.25 206 LYS A CA 1
ATOM 1714 C C . LYS A 1 206 ? 16.394 11.387 -22.447 1.00 95.25 206 LYS A C 1
ATOM 1716 O O . LYS A 1 206 ? 15.277 11.650 -21.990 1.00 95.25 206 LYS A O 1
ATOM 1721 N N . PRO A 1 207 ? 17.516 11.541 -21.713 1.00 94.50 207 PRO A N 1
ATOM 1722 C CA . PRO A 1 207 ? 17.497 11.987 -20.317 1.00 94.50 207 PRO A CA 1
ATOM 1723 C C . PRO A 1 207 ? 16.717 13.288 -20.090 1.00 94.50 207 PRO A C 1
ATOM 1725 O O . PRO A 1 207 ? 15.985 13.398 -19.110 1.00 94.50 207 PRO A O 1
ATOM 1728 N N . ASP A 1 208 ? 16.792 14.242 -21.022 1.00 93.88 208 ASP A N 1
ATOM 1729 C CA . ASP A 1 208 ? 16.065 15.517 -20.938 1.00 93.88 208 ASP A CA 1
ATOM 1730 C C . ASP A 1 208 ? 14.543 15.340 -20.911 1.00 93.88 208 ASP A C 1
ATOM 1732 O O . ASP A 1 208 ? 13.844 16.074 -20.209 1.00 93.88 208 ASP A O 1
ATOM 1736 N N . THR A 1 209 ? 14.019 14.341 -21.628 1.00 92.94 209 THR A N 1
ATOM 1737 C CA . THR A 1 209 ? 12.588 14.017 -21.624 1.00 92.94 209 THR A CA 1
ATOM 1738 C C . THR A 1 209 ? 12.146 13.563 -20.235 1.00 92.94 209 THR A C 1
ATOM 1740 O O . THR A 1 209 ? 11.153 14.070 -19.713 1.00 92.94 209 THR A O 1
ATOM 1743 N N . ILE A 1 210 ? 12.917 12.668 -19.607 1.00 95.06 210 ILE A N 1
ATOM 1744 C CA . ILE A 1 210 ? 12.645 12.167 -18.253 1.00 95.06 210 ILE A CA 1
ATOM 1745 C C . ILE A 1 210 ? 12.806 13.284 -17.216 1.00 95.06 210 ILE A C 1
ATOM 1747 O O . ILE A 1 210 ? 11.926 13.462 -16.378 1.00 95.06 210 ILE A O 1
ATOM 1751 N N . ASN A 1 211 ? 13.866 14.093 -17.309 1.00 93.94 211 ASN A N 1
ATOM 1752 C CA . ASN A 1 211 ? 14.108 15.226 -16.409 1.00 93.94 211 ASN A CA 1
ATOM 1753 C C . ASN A 1 211 ? 12.962 16.245 -16.444 1.00 93.94 211 ASN A C 1
ATOM 1755 O O . ASN A 1 211 ? 12.471 16.679 -15.400 1.00 93.94 211 ASN A O 1
ATOM 1759 N N . LYS A 1 212 ? 12.500 16.620 -17.643 1.00 93.38 212 LYS A N 1
ATOM 1760 C CA . LYS A 1 212 ? 11.393 17.570 -17.803 1.00 93.38 212 LYS A CA 1
ATOM 1761 C C . LYS A 1 212 ? 10.084 17.004 -17.251 1.00 93.38 212 LYS A C 1
ATOM 1763 O O . LYS A 1 212 ? 9.363 17.712 -16.544 1.00 93.38 212 LYS A O 1
ATOM 1768 N N . ALA A 1 213 ? 9.788 15.738 -17.538 1.00 92.69 213 ALA A N 1
ATOM 1769 C CA . ALA A 1 213 ? 8.596 15.064 -17.034 1.00 92.69 213 ALA A CA 1
ATOM 1770 C C . ALA A 1 213 ? 8.625 14.922 -15.498 1.00 92.69 213 ALA A C 1
ATOM 1772 O O . ALA A 1 213 ? 7.634 15.214 -14.830 1.00 92.69 213 ALA 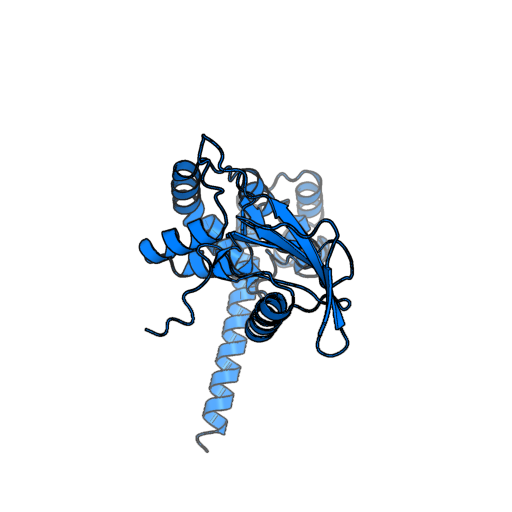A O 1
ATOM 1773 N N . ALA A 1 214 ? 9.784 14.597 -14.915 1.00 92.12 214 ALA A N 1
ATOM 1774 C CA . ALA A 1 214 ? 9.976 14.538 -13.466 1.00 92.12 214 ALA A CA 1
ATOM 1775 C C . ALA A 1 214 ? 9.769 15.905 -12.799 1.00 92.12 214 ALA A C 1
ATOM 1777 O O . ALA A 1 214 ? 9.088 16.002 -11.778 1.00 92.12 214 ALA A O 1
ATOM 1778 N N . SER A 1 215 ? 10.329 16.975 -13.366 1.00 91.56 215 SER A N 1
ATOM 1779 C CA . SER A 1 215 ? 10.221 18.326 -12.800 1.00 91.56 215 SER A CA 1
ATOM 1780 C C . SER A 1 215 ? 8.805 18.889 -12.887 1.00 91.56 215 SER A C 1
ATOM 1782 O O . SER A 1 215 ? 8.335 19.501 -11.933 1.00 91.56 215 SER A O 1
ATOM 1784 N N . THR A 1 216 ? 8.113 18.658 -14.004 1.00 88.94 216 THR A N 1
ATOM 1785 C CA . THR A 1 216 ? 6.761 19.193 -14.236 1.00 88.94 216 THR A CA 1
ATOM 1786 C C . THR A 1 216 ? 5.646 18.325 -13.657 1.00 88.94 216 THR A C 1
ATOM 1788 O O . THR A 1 216 ? 4.523 18.802 -13.528 1.00 88.94 216 THR A O 1
ATOM 1791 N N . GLY A 1 217 ? 5.919 17.050 -13.360 1.00 84.12 217 GLY A N 1
ATOM 1792 C CA . GLY A 1 217 ? 4.900 16.066 -12.977 1.00 84.12 217 GLY A CA 1
ATOM 1793 C C . GLY A 1 217 ? 3.951 15.675 -14.113 1.00 84.12 217 GLY A C 1
ATOM 1794 O O . GLY A 1 217 ? 3.078 14.837 -13.914 1.00 84.12 217 GLY A O 1
ATOM 1795 N N . LYS A 1 218 ? 4.125 16.250 -15.309 1.00 87.31 218 LYS A N 1
ATOM 1796 C CA . LYS A 1 218 ? 3.324 15.953 -16.494 1.00 87.31 218 LYS A CA 1
ATOM 1797 C C . LYS A 1 218 ? 4.024 14.863 -17.292 1.00 87.31 218 LYS A C 1
ATOM 1799 O O . LYS A 1 218 ? 5.094 15.085 -17.858 1.00 87.31 218 LYS A O 1
ATOM 1804 N N . ILE A 1 219 ? 3.411 13.689 -17.326 1.00 89.56 219 ILE A N 1
ATOM 1805 C CA . ILE A 1 219 ? 3.912 12.508 -18.027 1.00 89.56 219 ILE A CA 1
ATOM 1806 C C . ILE A 1 219 ? 2.908 12.180 -19.129 1.00 89.56 219 ILE A C 1
ATOM 1808 O O . ILE A 1 219 ? 1.705 12.193 -18.885 1.00 89.56 219 ILE A O 1
ATOM 1812 N N . SER A 1 220 ? 3.390 11.931 -20.347 1.00 90.88 220 SER A N 1
ATOM 1813 C CA . SER A 1 220 ? 2.519 11.470 -21.429 1.00 90.88 220 SER A CA 1
ATOM 1814 C C . SER A 1 220 ? 2.077 10.030 -21.178 1.00 90.88 220 SER A C 1
ATOM 1816 O O . SER A 1 220 ? 2.828 9.243 -20.600 1.00 90.88 220 SER A O 1
ATOM 1818 N N . GLU A 1 221 ? 0.897 9.647 -21.665 1.00 91.25 221 GLU A N 1
ATOM 1819 C CA . GLU A 1 221 ? 0.409 8.268 -21.518 1.00 91.25 221 GLU A CA 1
ATOM 1820 C C . GLU A 1 221 ? 1.385 7.238 -22.109 1.00 91.25 221 GLU A C 1
ATOM 1822 O O . GLU A 1 221 ? 1.575 6.166 -21.540 1.00 91.25 221 GLU A O 1
ATOM 1827 N N . GLN A 1 222 ? 2.101 7.583 -23.186 1.00 93.06 222 GLN A N 1
ATOM 1828 C CA . GLN A 1 222 ? 3.131 6.715 -23.768 1.00 93.06 222 GLN A CA 1
ATOM 1829 C C . GLN A 1 222 ? 4.299 6.477 -22.801 1.00 93.06 222 GLN A C 1
ATOM 1831 O O . GLN A 1 222 ? 4.740 5.341 -22.633 1.00 93.06 222 GLN A O 1
ATOM 1836 N N . LEU A 1 223 ? 4.795 7.531 -22.143 1.00 93.44 223 LEU A N 1
ATOM 1837 C CA . LEU A 1 223 ? 5.896 7.414 -21.187 1.00 93.44 223 LEU A CA 1
ATOM 1838 C C . LEU A 1 223 ? 5.446 6.697 -19.910 1.00 93.44 223 LEU A C 1
ATOM 1840 O O . LEU A 1 223 ? 6.171 5.849 -19.393 1.00 93.44 223 LEU A O 1
ATOM 1844 N N . LYS A 1 224 ? 4.233 6.988 -19.432 1.00 92.81 224 LYS A N 1
ATOM 1845 C CA . LYS A 1 224 ? 3.618 6.268 -18.313 1.00 92.81 224 LYS A CA 1
ATOM 1846 C C . LYS A 1 224 ? 3.550 4.772 -18.616 1.00 92.81 224 LYS A C 1
ATOM 1848 O O . LYS A 1 224 ? 4.013 3.972 -17.806 1.00 92.81 224 LYS A O 1
ATOM 1853 N N . LYS A 1 225 ? 3.075 4.398 -19.809 1.00 93.56 225 LYS A N 1
ATOM 1854 C CA . LYS A 1 225 ? 2.984 2.992 -20.206 1.00 93.56 225 LYS A CA 1
ATOM 1855 C C . LYS A 1 225 ? 4.348 2.322 -20.332 1.00 93.56 225 LYS A C 1
ATOM 1857 O O . LYS A 1 225 ? 4.496 1.177 -19.917 1.00 93.56 225 LYS A O 1
ATOM 1862 N N . ALA A 1 226 ? 5.349 3.031 -20.852 1.00 95.38 226 ALA A N 1
ATOM 1863 C CA . ALA A 1 226 ? 6.719 2.528 -20.912 1.00 95.38 226 ALA A CA 1
ATOM 1864 C C . ALA A 1 226 ? 7.274 2.224 -19.508 1.00 95.38 226 ALA A C 1
ATOM 1866 O O . ALA A 1 226 ? 7.843 1.157 -19.292 1.00 95.38 226 ALA A O 1
ATOM 1867 N N . ILE A 1 227 ? 7.051 3.123 -18.541 1.00 94.38 227 ILE A N 1
ATOM 1868 C CA . ILE A 1 227 ? 7.448 2.914 -17.141 1.00 94.38 227 ILE A CA 1
ATOM 1869 C C . ILE A 1 227 ? 6.705 1.717 -16.535 1.00 94.38 227 ILE A C 1
ATOM 1871 O O . ILE A 1 227 ? 7.334 0.871 -15.908 1.00 94.38 227 ILE A O 1
ATOM 1875 N N . GLU A 1 228 ? 5.389 1.610 -16.733 1.00 92.12 228 GLU A N 1
ATOM 1876 C CA . GLU A 1 228 ? 4.602 0.468 -16.244 1.00 92.12 228 GLU A CA 1
ATOM 1877 C C . GLU A 1 228 ? 5.120 -0.867 -16.791 1.00 92.12 228 GLU A C 1
ATOM 1879 O O . GLU A 1 228 ? 5.305 -1.812 -16.026 1.00 92.12 228 GLU A O 1
ATOM 1884 N N . LEU A 1 229 ? 5.399 -0.937 -18.097 1.00 94.44 229 LEU A N 1
ATOM 1885 C CA . LEU A 1 229 ? 5.950 -2.132 -18.741 1.00 94.44 229 LEU A CA 1
ATOM 1886 C C . LEU A 1 229 ? 7.343 -2.479 -18.214 1.00 94.44 229 LEU A C 1
ATOM 1888 O O . LEU A 1 229 ? 7.644 -3.653 -18.011 1.00 94.44 229 LEU A O 1
ATOM 1892 N N . TYR A 1 230 ? 8.183 -1.474 -17.968 1.00 95.75 230 TYR A N 1
ATOM 1893 C CA . TYR A 1 230 ? 9.498 -1.669 -17.367 1.00 95.75 230 TYR A CA 1
ATOM 1894 C C . TYR A 1 230 ? 9.396 -2.256 -15.951 1.00 95.75 230 TYR A C 1
ATOM 1896 O O . TYR A 1 230 ? 10.053 -3.253 -15.653 1.00 95.75 230 TYR A O 1
ATOM 1904 N N . LEU A 1 231 ? 8.530 -1.700 -15.098 1.00 95.00 231 LEU A N 1
ATOM 1905 C CA . LEU A 1 231 ? 8.310 -2.213 -13.740 1.00 95.00 231 LEU A CA 1
ATOM 1906 C C . LEU A 1 231 ? 7.749 -3.641 -13.751 1.00 95.00 231 LEU A C 1
ATOM 1908 O O . LEU A 1 231 ? 8.211 -4.491 -12.993 1.00 95.00 231 LEU A O 1
ATOM 1912 N N . GLU A 1 232 ? 6.800 -3.928 -14.641 1.00 92.81 232 GLU A N 1
ATOM 1913 C CA . GLU A 1 232 ? 6.255 -5.276 -14.813 1.00 92.81 232 GLU A CA 1
ATOM 1914 C C . GLU A 1 232 ? 7.334 -6.254 -15.314 1.00 92.81 232 GLU A C 1
ATOM 1916 O O . GLU A 1 232 ? 7.420 -7.380 -14.833 1.00 92.81 232 GLU A O 1
ATOM 1921 N N . ASN A 1 233 ? 8.226 -5.823 -16.213 1.00 94.75 233 ASN A N 1
ATOM 1922 C CA . ASN A 1 233 ? 9.349 -6.644 -16.670 1.00 94.75 233 ASN A CA 1
ATOM 1923 C C . ASN A 1 233 ? 10.315 -6.996 -15.529 1.00 94.75 233 ASN A C 1
ATOM 1925 O O . ASN A 1 233 ? 10.749 -8.145 -15.431 1.00 94.75 233 ASN A O 1
ATOM 1929 N N . LEU A 1 234 ? 10.636 -6.032 -14.661 1.00 94.19 234 LEU A N 1
ATOM 1930 C CA . LEU A 1 234 ? 11.450 -6.277 -13.468 1.00 94.19 234 LEU A CA 1
ATOM 1931 C C . LEU A 1 234 ? 10.777 -7.286 -12.529 1.00 94.19 234 LEU A C 1
ATOM 1933 O O . LEU A 1 234 ? 11.430 -8.232 -12.091 1.00 94.19 234 LEU A O 1
ATOM 1937 N N . ARG A 1 235 ? 9.467 -7.136 -12.294 1.00 93.06 235 ARG A N 1
ATOM 1938 C CA . ARG A 1 235 ? 8.663 -8.066 -11.487 1.00 93.06 235 ARG A CA 1
ATOM 1939 C C . ARG A 1 235 ? 8.739 -9.495 -12.021 1.00 93.06 235 ARG A C 1
ATOM 1941 O O . ARG A 1 235 ? 9.056 -10.424 -11.287 1.00 93.06 235 ARG A O 1
ATOM 1948 N N . LEU A 1 236 ? 8.486 -9.665 -13.319 1.00 93.81 236 LEU A N 1
ATOM 1949 C CA . LEU A 1 236 ? 8.483 -10.971 -13.981 1.00 93.81 236 LEU A CA 1
ATOM 1950 C C . LEU A 1 236 ? 9.864 -11.636 -13.936 1.00 93.81 236 LEU A C 1
ATOM 1952 O O . LEU A 1 236 ? 9.963 -12.845 -13.728 1.00 93.81 236 LEU A O 1
ATOM 1956 N N . LYS A 1 237 ? 10.941 -10.856 -14.093 1.00 93.25 237 LYS A N 1
ATOM 1957 C CA . LYS A 1 237 ? 12.318 -11.354 -13.944 1.00 93.25 237 LYS A CA 1
ATOM 1958 C C . LYS A 1 237 ? 12.578 -11.897 -12.539 1.00 93.25 237 LYS A C 1
ATOM 1960 O O . LYS A 1 237 ? 13.258 -12.912 -12.391 1.00 93.25 237 LYS A O 1
ATOM 1965 N N . GLU A 1 238 ? 12.042 -11.245 -11.517 1.00 90.38 238 GLU A N 1
ATOM 1966 C CA . GLU A 1 238 ? 12.184 -11.690 -10.135 1.00 90.38 238 GLU A CA 1
ATOM 1967 C C . GLU A 1 238 ? 11.344 -12.931 -9.821 1.00 90.38 238 GLU A C 1
ATOM 1969 O O . GLU A 1 238 ? 11.850 -13.871 -9.206 1.00 90.38 238 GLU A O 1
ATOM 1974 N N . GLU A 1 239 ? 10.102 -12.995 -10.303 1.00 89.62 239 GLU A N 1
ATOM 1975 C CA . GLU A 1 239 ? 9.273 -14.200 -10.187 1.00 89.62 239 GLU A CA 1
ATOM 1976 C C . GLU A 1 239 ? 9.937 -15.405 -10.849 1.00 89.62 239 GLU A C 1
ATOM 1978 O O . GLU A 1 239 ? 9.998 -16.482 -10.254 1.00 89.62 239 GLU A O 1
ATOM 1983 N N . LEU A 1 240 ? 10.504 -15.210 -12.043 1.00 93.25 240 LEU A N 1
ATOM 1984 C CA . LEU A 1 240 ? 11.239 -16.252 -12.751 1.00 93.25 240 LEU A CA 1
ATOM 1985 C C . LEU A 1 240 ? 12.454 -16.730 -11.947 1.00 93.25 240 LEU A C 1
ATOM 1987 O O . LEU A 1 240 ? 12.703 -17.932 -11.855 1.00 93.25 240 LEU A O 1
ATOM 1991 N N . LYS A 1 241 ? 13.196 -15.803 -11.329 1.00 91.75 241 LYS A N 1
ATOM 1992 C CA . LYS A 1 241 ? 14.322 -16.139 -10.450 1.00 91.75 241 LYS A CA 1
ATOM 1993 C C . LYS A 1 241 ? 13.862 -16.985 -9.261 1.00 91.75 241 LYS A C 1
ATOM 1995 O O . LYS A 1 241 ? 14.467 -18.019 -8.989 1.00 91.75 241 LYS A O 1
ATOM 2000 N N . ASN A 1 242 ? 12.787 -16.585 -8.586 1.00 88.62 242 ASN A N 1
ATOM 2001 C CA . ASN A 1 242 ? 12.241 -17.320 -7.442 1.00 88.62 242 ASN A CA 1
ATOM 2002 C C . ASN A 1 242 ? 11.744 -18.714 -7.843 1.00 88.62 242 ASN A C 1
ATOM 2004 O O . ASN A 1 242 ? 12.010 -19.691 -7.145 1.00 88.62 242 ASN A O 1
ATOM 2008 N N . PHE A 1 243 ? 11.080 -18.825 -8.993 1.00 92.56 243 PHE A N 1
ATOM 2009 C CA . PHE A 1 243 ? 10.633 -20.105 -9.533 1.00 92.56 243 PHE A CA 1
ATOM 2010 C C . PHE A 1 243 ? 11.806 -21.052 -9.818 1.00 92.56 243 PHE A C 1
ATOM 2012 O O . PHE A 1 243 ? 11.762 -22.223 -9.440 1.00 92.56 243 PHE A O 1
ATOM 2019 N N . ASN A 1 244 ? 12.880 -20.544 -10.430 1.00 92.38 244 ASN A N 1
ATOM 2020 C CA . ASN A 1 244 ? 14.079 -21.337 -10.699 1.00 92.38 244 ASN A CA 1
ATOM 2021 C C . ASN A 1 244 ? 14.747 -21.825 -9.406 1.00 92.38 244 ASN A C 1
ATOM 2023 O O . ASN A 1 244 ? 15.096 -22.998 -9.321 1.00 92.38 244 ASN A O 1
ATOM 2027 N N . LEU A 1 245 ? 14.834 -20.978 -8.374 1.00 91.62 245 LEU A N 1
ATOM 2028 C CA . LEU A 1 245 ? 15.367 -21.371 -7.063 1.00 91.62 245 LEU A CA 1
ATOM 2029 C C . LEU A 1 245 ? 14.548 -22.496 -6.410 1.00 91.62 245 LEU A C 1
ATOM 2031 O O . LEU A 1 245 ? 15.112 -23.435 -5.846 1.00 91.62 245 LEU A O 1
ATOM 2035 N N . ILE A 1 246 ? 13.215 -22.429 -6.496 1.00 92.69 246 ILE A N 1
ATOM 2036 C CA . ILE A 1 246 ? 12.331 -23.496 -6.000 1.00 92.69 246 ILE A CA 1
ATOM 2037 C C . ILE A 1 246 ? 12.574 -24.787 -6.784 1.00 92.69 246 ILE A C 1
ATOM 2039 O O . ILE A 1 246 ? 12.717 -25.851 -6.186 1.00 92.69 246 ILE A O 1
ATOM 2043 N N . LYS A 1 247 ? 12.659 -24.699 -8.115 1.00 93.00 247 LYS A N 1
ATOM 2044 C CA . LYS A 1 247 ? 12.912 -25.852 -8.984 1.00 93.00 247 LYS A CA 1
ATOM 2045 C C . LYS A 1 247 ? 14.237 -26.540 -8.646 1.00 93.00 247 LYS A C 1
ATOM 2047 O O . LYS A 1 247 ? 14.249 -27.756 -8.486 1.00 93.00 247 LYS A O 1
ATOM 2052 N N . GLU A 1 248 ? 15.318 -25.778 -8.502 1.00 92.00 248 GLU A N 1
ATOM 2053 C CA . GLU A 1 248 ? 16.637 -26.296 -8.110 1.00 92.00 248 GLU A CA 1
ATOM 2054 C C . GLU A 1 248 ? 16.594 -26.949 -6.723 1.00 92.00 248 GLU A C 1
ATOM 2056 O O . GLU A 1 248 ? 17.109 -28.048 -6.530 1.00 92.00 248 GLU A O 1
ATOM 2061 N N . SER A 1 249 ? 15.908 -26.319 -5.765 1.00 90.88 249 SER A N 1
ATOM 2062 C CA . SER A 1 249 ? 15.749 -26.863 -4.410 1.00 90.88 249 SER A CA 1
ATOM 2063 C C . SER A 1 249 ? 15.003 -28.202 -4.417 1.00 90.88 249 SER A C 1
ATOM 2065 O O . SER A 1 249 ? 15.415 -29.139 -3.741 1.00 90.88 249 SER A O 1
ATOM 2067 N N . LEU A 1 250 ? 13.935 -28.325 -5.212 1.00 91.25 250 LEU A N 1
ATOM 2068 C CA . LEU A 1 250 ? 13.176 -29.572 -5.361 1.00 91.25 250 LEU A CA 1
ATOM 2069 C C . LEU A 1 250 ? 13.988 -30.672 -6.056 1.00 91.25 250 LEU A C 1
ATOM 2071 O O . LEU A 1 250 ? 13.896 -31.837 -5.669 1.00 91.25 250 LEU A O 1
ATOM 2075 N N . GLN A 1 251 ? 14.796 -30.310 -7.055 1.00 87.38 251 GLN A N 1
ATOM 2076 C CA . GLN A 1 251 ? 15.705 -31.243 -7.724 1.00 87.38 251 GLN A CA 1
ATOM 2077 C C . GLN A 1 251 ? 16.760 -31.784 -6.758 1.00 87.38 251 GLN A C 1
ATOM 2079 O O . GLN A 1 251 ? 17.005 -32.983 -6.758 1.00 87.38 251 GLN A O 1
ATOM 2084 N N . ASN A 1 252 ? 17.309 -30.935 -5.888 1.00 80.56 252 ASN A N 1
ATOM 2085 C CA . ASN A 1 252 ? 18.300 -31.338 -4.888 1.00 80.56 252 ASN A CA 1
ATOM 2086 C C . ASN A 1 252 ? 17.722 -32.212 -3.759 1.00 80.56 252 ASN A C 1
ATOM 2088 O O . ASN A 1 252 ? 18.479 -32.931 -3.120 1.00 80.56 252 ASN A O 1
ATOM 2092 N N . ILE A 1 253 ? 16.411 -32.144 -3.494 1.00 80.19 253 ILE A N 1
ATOM 2093 C CA . ILE A 1 253 ? 15.718 -32.984 -2.493 1.00 80.19 253 ILE A CA 1
ATOM 2094 C C . ILE A 1 253 ? 15.270 -34.332 -3.089 1.00 80.19 253 ILE A C 1
ATOM 2096 O O . ILE A 1 253 ? 15.053 -35.291 -2.355 1.00 80.19 253 ILE A O 1
ATOM 2100 N N . SER A 1 254 ? 15.107 -34.409 -4.412 1.00 59.34 254 SER A N 1
ATOM 2101 C CA . SER A 1 254 ? 14.660 -35.624 -5.115 1.00 59.34 254 SER A CA 1
ATOM 2102 C C . SER A 1 254 ? 15.813 -36.567 -5.506 1.00 59.34 254 SER A C 1
ATOM 2104 O O . SER A 1 254 ? 15.596 -37.486 -6.298 1.00 59.34 254 SER A O 1
ATOM 2106 N N . VAL A 1 255 ? 17.019 -36.324 -4.978 1.00 50.06 255 VAL A N 1
ATOM 2107 C CA . VAL A 1 255 ? 18.236 -37.149 -5.098 1.00 50.06 255 VAL A CA 1
ATOM 2108 C C . VAL A 1 255 ? 18.572 -37.711 -3.724 1.00 50.06 255 VAL A C 1
ATOM 2110 O O . VAL A 1 255 ? 18.914 -38.911 -3.661 1.00 50.06 255 VAL A O 1
#